Protein AF-A0A7L3UUH4-F1 (afdb_monomer_lite)

Organism: Molothrus ater (NCBI:txid84834)

Structure (mmCIF, N/CA/C/O backbone):
data_AF-A0A7L3UUH4-F1
#
_entry.id   AF-A0A7L3UUH4-F1
#
loop_
_atom_site.group_PDB
_atom_site.id
_atom_site.type_symbol
_atom_site.label_atom_id
_atom_site.label_alt_id
_atom_site.label_comp_id
_atom_site.label_asym_id
_atom_site.label_entity_id
_atom_site.label_seq_id
_atom_site.pdbx_PDB_ins_code
_atom_site.Cartn_x
_atom_site.Cartn_y
_atom_site.Cartn_z
_atom_site.occupancy
_atom_site.B_iso_or_equiv
_atom_site.auth_seq_id
_atom_site.auth_comp_id
_atom_site.auth_asym_id
_atom_site.auth_atom_id
_atom_site.pdbx_PDB_model_num
ATOM 1 N N . SER A 1 1 ? -31.110 11.706 35.886 1.00 48.69 1 SER A N 1
ATOM 2 C CA . SER A 1 1 ? -31.792 11.292 34.639 1.00 48.69 1 SER A CA 1
ATOM 3 C C . SER A 1 1 ? -30.836 10.371 33.896 1.00 48.69 1 SER A C 1
ATOM 5 O O . SER A 1 1 ? -29.651 10.578 34.134 1.00 48.69 1 SER A O 1
ATOM 7 N N . PRO A 1 2 ? -31.256 9.368 33.095 1.00 49.16 2 PRO A N 1
ATOM 8 C CA . PRO A 1 2 ? -30.323 8.553 32.310 1.00 49.16 2 PRO A CA 1
ATOM 9 C C . PRO A 1 2 ? -29.311 9.481 31.637 1.00 49.16 2 PRO A C 1
ATOM 11 O O . PRO A 1 2 ? -29.705 10.500 31.073 1.00 49.16 2 PRO A O 1
ATOM 14 N N . GLU A 1 3 ? -28.048 9.180 31.899 1.00 61.06 3 GLU A N 1
ATOM 15 C CA . GLU A 1 3 ? -26.902 10.083 32.016 1.00 61.06 3 GLU A CA 1
ATOM 16 C C . GLU A 1 3 ? -26.813 11.145 30.909 1.00 61.06 3 GLU A C 1
ATOM 18 O O . GLU A 1 3 ? -26.996 10.863 29.725 1.00 61.06 3 GLU A O 1
ATOM 23 N N . GLU A 1 4 ? -26.556 12.392 31.306 1.00 81.50 4 GLU A N 1
ATOM 24 C CA . GLU A 1 4 ? -26.395 13.529 30.400 1.00 81.50 4 GLU A CA 1
ATOM 25 C C . GLU A 1 4 ? -25.169 13.293 29.502 1.00 81.50 4 GLU A C 1
ATOM 27 O O . GLU A 1 4 ? -24.033 13.360 29.960 1.00 81.50 4 GLU A O 1
ATOM 32 N N . ARG A 1 5 ? -25.399 12.964 28.225 1.00 87.94 5 ARG A N 1
ATOM 33 C CA . ARG A 1 5 ? -24.343 12.726 27.229 1.00 87.94 5 ARG A CA 1
ATOM 34 C C . ARG A 1 5 ? -24.119 13.944 26.331 1.00 87.94 5 ARG A C 1
ATOM 36 O O . ARG A 1 5 ? -25.088 14.646 26.025 1.00 87.94 5 ARG A O 1
ATOM 43 N N . PRO A 1 6 ? -22.886 14.172 25.838 1.00 93.19 6 PRO A N 1
ATOM 44 C CA . PRO A 1 6 ? -22.618 15.194 24.832 1.00 93.19 6 PRO A CA 1
ATOM 45 C C . PRO A 1 6 ? -23.475 14.999 23.570 1.00 93.19 6 PRO A C 1
ATOM 47 O O . PRO A 1 6 ? -23.562 13.898 23.033 1.00 93.19 6 PRO A O 1
ATOM 50 N N . GLN A 1 7 ? -24.073 16.081 23.064 1.00 94.38 7 GLN A N 1
ATOM 51 C CA . GLN A 1 7 ? -24.904 16.081 21.845 1.00 94.38 7 GLN A CA 1
ATOM 52 C C . GLN A 1 7 ? -24.244 16.855 20.692 1.00 94.38 7 GLN A C 1
ATOM 54 O O . GLN A 1 7 ? -24.912 17.495 19.880 1.00 94.38 7 GLN A O 1
ATOM 59 N N . PHE A 1 8 ? -22.912 16.846 20.630 1.00 95.50 8 PHE A N 1
ATOM 60 C CA . PHE A 1 8 ? -22.173 17.578 19.604 1.00 95.50 8 PHE A CA 1
ATOM 61 C C . PHE A 1 8 ? -22.126 16.786 18.286 1.00 95.50 8 PHE A C 1
ATOM 63 O O . PHE A 1 8 ? -21.782 15.609 18.299 1.00 95.50 8 PHE A O 1
ATOM 70 N N . PRO A 1 9 ? -22.394 17.410 17.124 1.00 94.81 9 PRO A N 1
ATOM 71 C CA . PRO A 1 9 ? -22.481 16.695 15.846 1.00 94.81 9 PRO A CA 1
ATOM 72 C C . PRO A 1 9 ? -21.133 16.187 15.307 1.00 94.81 9 PRO A C 1
ATOM 74 O O . PRO A 1 9 ? -21.112 15.367 14.396 1.00 94.81 9 PRO A O 1
ATOM 77 N N . GLY A 1 10 ? -20.007 16.692 15.821 1.00 95.38 10 GLY A N 1
ATOM 78 C CA . GLY A 1 10 ? -18.673 16.402 15.283 1.00 95.38 10 GLY A CA 1
ATOM 79 C C . GLY A 1 10 ? -17.977 15.167 15.862 1.00 95.38 10 GLY A C 1
ATOM 80 O O . GLY A 1 10 ? -16.966 14.748 15.307 1.00 95.38 10 GLY A O 1
ATOM 81 N N . ALA A 1 11 ? -18.465 14.602 16.971 1.00 96.12 11 ALA A N 1
ATOM 82 C CA . ALA A 1 11 ? -17.842 13.454 17.630 1.00 96.12 11 ALA A CA 1
ATOM 83 C C . ALA A 1 11 ? -18.841 12.702 18.518 1.00 96.12 11 ALA A C 1
ATOM 85 O O . ALA A 1 11 ? -19.718 13.308 19.128 1.00 96.12 11 ALA A O 1
ATOM 86 N N . SER A 1 12 ? -18.654 11.388 18.646 1.00 95.38 12 SER A N 1
ATOM 87 C CA . SER A 1 12 ? -19.349 10.559 19.636 1.00 95.38 12 SER A CA 1
ATOM 88 C C . SER A 1 12 ? -18.407 10.304 20.813 1.00 95.38 12 SER A C 1
ATOM 90 O O . SER A 1 12 ? -17.412 9.600 20.648 1.00 95.38 12 SER A O 1
ATOM 92 N N . ALA A 1 13 ? -18.698 10.884 21.979 1.00 95.06 13 ALA A N 1
ATOM 93 C CA . ALA A 1 13 ? -17.852 10.817 23.174 1.00 95.06 13 ALA A CA 1
ATOM 94 C C . ALA A 1 13 ? -18.680 10.928 24.467 1.00 95.06 13 ALA A C 1
ATOM 96 O O . ALA A 1 13 ? -19.847 11.309 24.426 1.00 95.06 13 ALA A O 1
ATOM 97 N N . GLU A 1 14 ? -18.052 10.635 25.606 1.00 95.50 14 GLU A N 1
ATOM 98 C CA . GLU A 1 14 ? -18.597 10.856 26.954 1.00 95.50 14 GLU A CA 1
ATOM 99 C C . GLU A 1 14 ? -17.976 12.124 27.571 1.00 95.50 14 GLU A C 1
ATOM 101 O O . GLU A 1 14 ? -16.873 12.529 27.187 1.00 95.50 14 GLU A O 1
ATOM 106 N N . PHE A 1 15 ? -18.660 12.767 28.525 1.00 94.69 15 PHE A N 1
ATOM 107 C CA . PHE A 1 15 ? -18.051 13.863 29.289 1.00 94.69 15 PHE A CA 1
ATOM 108 C C . PHE A 1 15 ? -16.933 13.333 30.199 1.00 94.69 15 PHE A C 1
ATOM 110 O O . PHE A 1 15 ? -17.050 12.262 30.791 1.00 94.69 15 PHE A O 1
ATOM 117 N N . ALA A 1 16 ? -15.864 14.115 30.349 1.00 93.62 16 ALA A N 1
ATOM 118 C CA . ALA A 1 16 ? -14.823 13.882 31.343 1.00 93.62 16 ALA A CA 1
ATOM 119 C C . ALA A 1 16 ? -14.903 14.968 32.421 1.00 93.62 16 ALA A C 1
ATOM 121 O O . ALA A 1 16 ? -14.871 16.159 32.119 1.00 93.62 16 ALA A O 1
ATOM 122 N N . GLU A 1 17 ? -14.976 14.563 33.687 1.00 95.06 17 GLU A N 1
ATOM 123 C CA . GLU A 1 17 ? -15.001 15.487 34.834 1.00 95.06 17 GLU A CA 1
ATOM 124 C C . GLU A 1 17 ? -13.592 15.899 35.295 1.00 95.06 17 GLU A C 1
ATOM 126 O O . GLU A 1 17 ? -13.427 16.667 36.244 1.00 95.06 17 GLU A O 1
ATOM 131 N N . ARG A 1 18 ? -12.553 15.370 34.639 1.00 96.56 18 ARG A N 1
ATOM 132 C CA . ARG A 1 18 ? -11.145 15.622 34.950 1.00 96.56 18 ARG A CA 1
ATOM 133 C C . ARG A 1 18 ? -10.400 16.051 33.699 1.00 96.56 18 ARG A C 1
ATOM 135 O O . ARG A 1 18 ? -10.635 15.532 32.611 1.00 96.56 18 ARG A O 1
ATOM 142 N N . LEU A 1 19 ? -9.482 16.996 33.878 1.00 97.06 19 LEU A N 1
ATOM 143 C CA . LEU A 1 19 ? -8.572 17.418 32.822 1.00 97.06 19 LEU A CA 1
ATOM 144 C C . LEU A 1 19 ? -7.473 16.364 32.671 1.00 97.06 19 LEU A C 1
ATOM 146 O O . LEU A 1 19 ? -6.580 16.271 33.512 1.00 97.06 19 LEU A O 1
ATOM 150 N N . GLU A 1 20 ? -7.536 15.600 31.584 1.00 97.56 20 GLU A N 1
ATOM 151 C CA . GLU A 1 20 ? -6.559 14.569 31.238 1.00 97.56 20 GLU A CA 1
ATOM 152 C C . GLU A 1 20 ? -6.195 14.678 29.752 1.00 97.56 20 GLU A C 1
ATOM 154 O O . GLU A 1 20 ? -7.063 14.742 28.882 1.00 97.56 20 GLU A O 1
ATOM 159 N N . PHE A 1 21 ? -4.896 14.720 29.449 1.00 97.12 21 PHE A N 1
ATOM 160 C CA . PHE A 1 21 ? -4.414 14.679 28.069 1.00 97.12 21 PHE A CA 1
ATOM 161 C C . PHE A 1 21 ? -4.286 13.228 27.594 1.00 97.12 21 PHE A C 1
ATOM 163 O O . PHE A 1 21 ? -3.808 12.369 28.333 1.00 97.12 21 PHE A O 1
ATOM 170 N N . ILE A 1 22 ? -4.627 12.965 26.329 1.00 96.31 22 ILE A N 1
ATOM 171 C CA . ILE A 1 22 ? -4.362 11.668 25.696 1.00 96.31 22 ILE A CA 1
ATOM 172 C C . ILE A 1 22 ? -2.898 11.620 25.258 1.00 96.31 22 ILE A C 1
ATOM 174 O O . ILE A 1 22 ? -2.468 12.386 24.394 1.00 96.31 22 ILE A O 1
ATOM 178 N N . GLN A 1 23 ? -2.123 10.718 25.857 1.00 95.00 23 GLN A N 1
ATOM 179 C CA . GLN A 1 23 ? -0.706 10.559 25.548 1.00 95.00 23 GLN A CA 1
ATOM 180 C C . GLN A 1 23 ? -0.489 9.523 24.428 1.00 95.00 23 GLN A C 1
ATOM 182 O O . GLN A 1 23 ? -1.042 8.424 24.500 1.00 95.00 23 GLN A O 1
ATOM 187 N N . PRO A 1 24 ? 0.347 9.815 23.412 1.00 93.69 24 PRO A N 1
ATOM 188 C CA . PRO A 1 24 ? 0.703 8.837 22.387 1.00 93.69 24 PRO A CA 1
ATOM 189 C C . PRO A 1 24 ? 1.441 7.621 22.964 1.00 93.69 24 PRO A C 1
ATOM 191 O O . PRO A 1 24 ? 2.425 7.765 23.693 1.00 93.69 24 PRO A O 1
ATOM 194 N N . GLN A 1 25 ? 1.023 6.415 22.578 1.00 90.06 25 GLN A N 1
ATOM 195 C CA . GLN A 1 25 ? 1.718 5.169 22.918 1.00 90.06 25 GLN A CA 1
ATOM 196 C C . GLN A 1 25 ? 2.781 4.850 21.862 1.00 90.06 25 GLN A C 1
ATOM 198 O O . GLN A 1 25 ? 2.520 4.143 20.896 1.00 90.06 25 GLN A O 1
ATOM 203 N N . VAL A 1 26 ? 3.985 5.406 22.025 1.00 83.50 26 VAL A N 1
ATOM 204 C CA . VAL A 1 26 ? 5.078 5.224 21.045 1.00 83.50 26 VAL A CA 1
ATOM 205 C C . VAL A 1 26 ? 6.033 4.092 21.431 1.00 83.50 26 VAL A C 1
ATOM 207 O O . VAL A 1 26 ? 6.511 3.368 20.567 1.00 83.50 26 VAL A O 1
ATOM 210 N N . LEU A 1 27 ? 6.301 3.901 22.727 1.00 80.00 27 LEU A N 1
ATOM 211 C CA . LEU A 1 27 ? 7.247 2.878 23.203 1.00 80.00 27 LEU A CA 1
ATOM 212 C C . LEU A 1 27 ? 6.695 1.450 23.077 1.00 80.00 27 LEU A C 1
ATOM 214 O O . LEU A 1 27 ? 7.437 0.528 22.755 1.00 80.00 27 LEU A O 1
ATOM 218 N N . ALA A 1 28 ? 5.394 1.280 23.313 1.00 86.38 28 ALA A N 1
ATOM 219 C CA . ALA A 1 28 ? 4.654 0.038 23.104 1.00 86.38 28 ALA A CA 1
ATOM 220 C C . ALA A 1 28 ? 3.687 0.225 21.927 1.00 86.38 28 ALA A C 1
ATOM 222 O O . ALA A 1 28 ? 2.471 0.175 22.095 1.00 86.38 28 ALA A O 1
ATOM 223 N N . GLY A 1 29 ? 4.250 0.548 20.762 1.00 91.25 29 GLY A N 1
ATOM 224 C CA . GLY A 1 29 ? 3.486 0.820 19.549 1.00 91.25 29 GLY A CA 1
ATOM 225 C C . GLY A 1 29 ? 2.730 -0.394 19.002 1.00 91.25 29 GLY A C 1
ATOM 226 O O . GLY A 1 29 ? 2.778 -1.500 19.546 1.00 91.25 29 GLY A O 1
ATOM 227 N N . ILE A 1 30 ? 2.059 -0.193 17.871 1.00 96.81 30 ILE A N 1
ATOM 228 C CA . ILE A 1 30 ? 1.364 -1.229 17.113 1.00 96.81 30 ILE A CA 1
ATOM 229 C C . ILE A 1 30 ? 2.340 -2.388 16.842 1.00 96.81 30 ILE A C 1
ATOM 231 O O . ILE A 1 30 ? 3.420 -2.161 16.274 1.00 96.81 30 ILE A O 1
ATOM 235 N N . PRO A 1 31 ? 1.975 -3.627 17.226 1.00 98.00 31 PRO A N 1
ATOM 236 C CA . PRO A 1 31 ? 2.852 -4.779 17.095 1.00 98.00 31 PRO A CA 1
ATOM 237 C C . PRO A 1 31 ? 3.111 -5.120 15.626 1.00 98.00 31 PRO A C 1
ATOM 239 O O . PRO A 1 31 ? 2.275 -4.898 14.751 1.00 98.00 31 PRO A O 1
ATOM 242 N N . VAL A 1 32 ? 4.277 -5.707 15.366 1.00 98.44 32 VAL A N 1
ATOM 243 C CA . VAL A 1 32 ? 4.693 -6.145 14.031 1.00 98.44 32 VAL A CA 1
ATOM 244 C C . VAL A 1 32 ? 4.217 -7.582 13.805 1.00 98.44 32 VAL A C 1
ATOM 246 O O . VAL A 1 32 ? 4.716 -8.509 14.443 1.00 98.44 32 VAL A O 1
ATOM 249 N N . TYR A 1 33 ? 3.249 -7.778 12.907 1.00 98.69 33 TYR A N 1
ATOM 250 C CA . TYR A 1 33 ? 2.756 -9.105 12.530 1.00 98.69 33 TYR A CA 1
ATOM 251 C C . TYR A 1 33 ? 3.812 -9.890 11.745 1.00 98.69 33 TYR A C 1
ATOM 253 O O . TYR A 1 33 ? 4.405 -9.370 10.799 1.00 98.69 33 TYR A O 1
ATOM 261 N N . ARG A 1 34 ? 4.020 -11.151 12.132 1.00 98.38 34 ARG A N 1
ATOM 262 C CA . ARG A 1 34 ? 5.024 -12.053 11.564 1.00 98.38 34 ARG A CA 1
ATOM 263 C C . ARG A 1 34 ? 4.496 -13.490 11.553 1.00 98.38 34 ARG A C 1
ATOM 265 O O . ARG A 1 34 ? 3.824 -13.897 12.498 1.00 98.38 34 ARG A O 1
ATOM 272 N N . VAL A 1 35 ? 4.821 -14.240 10.506 1.00 98.56 35 VAL A N 1
ATOM 273 C CA . VAL A 1 35 ? 4.419 -15.635 10.264 1.00 98.56 35 VAL A CA 1
ATOM 274 C C . VAL A 1 35 ? 5.601 -16.588 10.446 1.00 98.56 35 VAL A C 1
ATOM 276 O O . VAL A 1 35 ? 5.443 -17.622 11.094 1.00 98.56 35 VAL A O 1
ATOM 279 N N . MET A 1 36 ? 6.783 -16.241 9.935 1.00 97.94 36 MET A N 1
ATOM 280 C CA . MET A 1 36 ? 8.008 -17.036 10.046 1.00 97.94 36 MET A CA 1
ATOM 281 C C . MET A 1 36 ? 9.119 -16.307 10.805 1.00 97.94 36 MET A C 1
ATOM 283 O O . MET A 1 36 ? 9.216 -15.080 10.803 1.00 97.94 36 MET A O 1
ATOM 287 N N . ASP A 1 37 ? 9.970 -17.067 11.485 1.00 97.69 37 ASP A N 1
ATOM 288 C CA . ASP A 1 37 ? 11.172 -16.537 12.117 1.00 97.69 37 ASP A CA 1
ATOM 289 C C . ASP A 1 37 ? 12.319 -16.319 11.109 1.00 97.69 37 ASP A C 1
ATOM 291 O O . ASP A 1 37 ? 12.199 -16.545 9.903 1.00 97.69 37 ASP A O 1
ATOM 295 N N . ARG A 1 38 ? 13.477 -15.872 11.610 1.00 96.88 38 ARG A N 1
ATOM 296 C CA . ARG A 1 38 ? 14.662 -15.602 10.777 1.00 96.88 38 ARG A CA 1
ATOM 297 C C . ARG A 1 38 ? 15.302 -16.865 10.193 1.00 96.88 38 ARG A C 1
ATOM 299 O O . ARG A 1 38 ? 16.119 -16.756 9.283 1.00 96.88 38 ARG A O 1
ATOM 306 N N . GLN A 1 39 ? 14.967 -18.037 10.721 1.00 97.44 39 GLN A N 1
ATOM 307 C CA . GLN A 1 39 ? 15.401 -19.343 10.234 1.00 97.44 39 GLN A CA 1
ATOM 308 C C . GLN A 1 39 ? 14.397 -19.921 9.219 1.00 97.44 39 GLN A C 1
ATOM 310 O O . GLN A 1 39 ? 14.586 -21.040 8.737 1.00 97.44 39 GLN A O 1
ATOM 315 N N . GLY A 1 40 ? 13.345 -19.165 8.880 1.00 95.81 40 GLY A N 1
ATOM 316 C CA . GLY A 1 40 ? 12.295 -19.574 7.953 1.00 95.81 40 GLY A CA 1
ATOM 317 C C . GLY A 1 40 ? 11.331 -20.602 8.543 1.00 95.81 40 GLY A C 1
ATOM 318 O O . GLY A 1 40 ? 10.644 -21.278 7.781 1.00 95.81 40 GLY A O 1
ATOM 319 N N . GLN A 1 41 ? 11.294 -20.758 9.870 1.00 97.81 41 GLN A N 1
ATOM 320 C CA . GLN A 1 41 ? 10.351 -21.651 10.538 1.00 97.81 41 GLN A CA 1
ATOM 321 C C . GLN A 1 41 ? 9.047 -20.910 10.823 1.00 97.81 41 GLN A C 1
ATOM 323 O O . GLN A 1 41 ? 9.061 -19.778 11.309 1.00 97.81 41 GLN A O 1
ATOM 328 N N . VAL A 1 42 ? 7.915 -21.546 10.526 1.00 97.94 42 VAL A N 1
ATOM 329 C CA . VAL A 1 42 ? 6.590 -21.007 10.851 1.00 97.94 42 VAL A CA 1
ATOM 330 C C . VAL A 1 42 ? 6.436 -20.938 12.372 1.00 97.94 42 VAL A C 1
ATOM 332 O O . VAL A 1 42 ? 6.673 -21.913 13.078 1.00 97.94 42 VAL A O 1
ATOM 335 N N . ILE A 1 43 ? 6.042 -19.769 12.880 1.00 97.88 43 ILE A N 1
ATOM 336 C CA . ILE A 1 43 ? 5.887 -19.507 14.319 1.00 97.88 43 ILE A CA 1
ATOM 337 C C . ILE A 1 43 ? 4.545 -20.045 14.827 1.00 97.88 43 ILE A C 1
ATOM 339 O O . ILE A 1 43 ? 4.441 -20.502 15.966 1.00 97.88 43 ILE A O 1
ATOM 343 N N . ARG A 1 44 ? 3.497 -19.948 13.999 1.00 96.94 44 ARG A N 1
ATOM 344 C CA . ARG A 1 44 ? 2.140 -20.390 14.327 1.00 96.94 44 ARG A CA 1
ATOM 345 C C . ARG A 1 44 ? 1.464 -21.001 13.101 1.00 96.94 44 ARG A C 1
ATOM 347 O O . ARG A 1 44 ? 1.146 -20.285 12.158 1.00 96.94 44 ARG A O 1
ATOM 354 N N . ASP A 1 45 ? 1.158 -22.293 13.170 1.00 96.62 45 ASP A N 1
ATOM 355 C CA . ASP A 1 45 ? 0.579 -23.054 12.051 1.00 96.62 45 ASP A CA 1
ATOM 356 C C . ASP A 1 45 ? -0.765 -22.501 11.556 1.00 96.62 45 ASP A C 1
ATOM 358 O O . ASP A 1 45 ? -1.058 -22.564 10.366 1.00 96.62 45 ASP A O 1
ATOM 362 N N . SER A 1 46 ? -1.575 -21.908 12.443 1.00 97.56 46 SER A N 1
ATOM 363 C CA . SER A 1 46 ? -2.859 -21.299 12.061 1.00 97.56 46 SER A CA 1
ATOM 364 C C . SER A 1 46 ? -2.712 -20.075 11.150 1.00 97.56 46 SER A C 1
ATOM 366 O O . SER A 1 46 ? -3.690 -19.654 10.542 1.00 97.56 46 SER A O 1
ATOM 368 N N . GLU A 1 47 ? -1.517 -19.484 11.092 1.00 97.56 47 GLU A N 1
ATOM 369 C CA . GLU A 1 47 ? -1.198 -18.315 10.269 1.00 97.56 47 GLU A CA 1
ATOM 370 C C . GLU A 1 47 ? -0.439 -18.694 8.988 1.00 97.56 47 GLU A C 1
ATOM 372 O O . GLU A 1 47 ? -0.220 -17.835 8.134 1.00 97.56 47 GLU A O 1
ATOM 377 N N . ASP A 1 48 ? -0.036 -19.958 8.820 1.00 97.62 48 ASP A N 1
ATOM 378 C CA . ASP A 1 48 ? 0.630 -20.409 7.599 1.00 97.62 48 ASP A CA 1
ATOM 379 C C . ASP A 1 48 ? -0.343 -20.303 6.408 1.00 97.62 48 ASP A C 1
ATOM 381 O O . ASP A 1 48 ? -1.405 -20.936 6.417 1.00 97.62 48 ASP A O 1
ATOM 385 N N . PRO A 1 49 ? -0.025 -19.526 5.353 1.00 96.56 49 PRO A N 1
ATOM 386 C CA . PRO A 1 49 ? -0.891 -19.429 4.185 1.00 96.56 49 PRO A CA 1
ATOM 387 C C . PRO A 1 49 ? -1.004 -20.727 3.376 1.00 96.56 49 PRO A C 1
ATOM 389 O O . PRO A 1 49 ? -1.827 -20.758 2.457 1.00 96.56 49 PRO A O 1
ATOM 392 N N . GLN A 1 50 ? -0.183 -21.747 3.666 1.00 96.81 50 GLN A N 1
ATOM 393 C CA . GLN A 1 50 ? -0.152 -23.046 2.987 1.00 96.81 50 GLN A CA 1
ATOM 394 C C . GLN A 1 50 ? -0.075 -22.890 1.461 1.00 96.81 50 GLN A C 1
ATOM 396 O O . GLN A 1 50 ? -0.800 -23.528 0.692 1.00 96.81 50 GLN A O 1
ATOM 401 N N . LEU A 1 51 ? 0.784 -21.970 1.004 1.00 97.31 51 LEU A N 1
ATOM 402 C CA . LEU A 1 51 ? 0.905 -21.669 -0.419 1.00 97.31 51 LEU A CA 1
ATOM 403 C C . LEU A 1 51 ? 1.465 -22.870 -1.191 1.00 97.31 51 LEU A C 1
ATOM 405 O O . LEU A 1 51 ? 2.447 -23.477 -0.756 1.00 97.31 51 LEU A O 1
ATOM 409 N N . PRO A 1 52 ? 0.930 -23.171 -2.389 1.00 98.00 52 PRO A N 1
ATOM 410 C CA . PRO A 1 52 ? 1.486 -24.217 -3.232 1.00 98.00 52 PRO A CA 1
ATOM 411 C C . PRO A 1 52 ? 2.964 -23.966 -3.536 1.00 98.00 52 PRO A C 1
ATOM 413 O O . PRO A 1 52 ? 3.382 -22.830 -3.785 1.00 98.00 52 PRO A O 1
ATOM 416 N N . LYS A 1 53 ? 3.749 -25.047 -3.614 1.00 97.38 53 LYS A N 1
ATOM 417 C CA . LYS A 1 53 ? 5.194 -24.999 -3.898 1.00 97.38 53 LYS A CA 1
ATOM 418 C C . LYS A 1 53 ? 5.537 -24.125 -5.105 1.00 97.38 53 LYS A C 1
ATOM 420 O O . LYS A 1 53 ? 6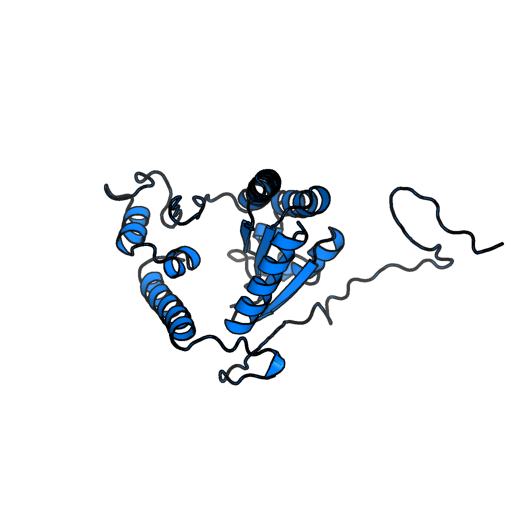.502 -23.368 -5.059 1.00 97.38 53 LYS A O 1
ATOM 425 N N . GLU A 1 54 ? 4.757 -24.209 -6.181 1.00 97.62 54 GLU A N 1
ATOM 426 C CA . GLU A 1 54 ? 4.968 -23.402 -7.388 1.00 97.62 54 GLU A CA 1
ATOM 427 C C . GLU A 1 54 ? 4.882 -21.897 -7.103 1.00 97.62 54 GLU A C 1
ATOM 429 O O . GLU A 1 54 ? 5.724 -21.126 -7.565 1.00 97.62 54 GLU A O 1
ATOM 434 N N . GLN A 1 55 ? 3.910 -21.478 -6.292 1.00 97.12 55 GLN A N 1
ATOM 435 C CA . GLN A 1 55 ? 3.721 -20.079 -5.931 1.00 97.12 55 GLN A CA 1
ATOM 436 C C . GLN A 1 55 ? 4.856 -19.579 -5.032 1.00 97.12 55 GLN A C 1
ATOM 438 O O . GLN A 1 55 ? 5.388 -18.497 -5.276 1.00 97.12 55 GLN A O 1
ATOM 443 N N . VAL A 1 56 ? 5.287 -20.377 -4.051 1.00 97.00 56 VAL A N 1
ATOM 444 C CA . VAL A 1 56 ? 6.442 -20.037 -3.200 1.00 97.00 56 VAL A CA 1
ATOM 445 C C . VAL A 1 56 ? 7.720 -19.929 -4.037 1.00 97.00 56 VAL A C 1
ATOM 447 O O . VAL A 1 56 ? 8.467 -18.958 -3.916 1.00 97.00 56 VAL A O 1
ATOM 450 N N . LEU A 1 57 ? 7.941 -20.864 -4.969 1.00 97.19 57 LEU A N 1
ATOM 451 C CA . LEU A 1 57 ? 9.061 -20.798 -5.910 1.00 97.19 57 LEU A CA 1
ATOM 452 C C . LEU A 1 57 ? 8.979 -19.569 -6.817 1.00 97.19 57 LEU A C 1
ATOM 454 O O . LEU A 1 57 ? 10.011 -18.965 -7.102 1.00 97.19 57 LEU A O 1
ATOM 458 N N . LYS A 1 58 ? 7.782 -19.172 -7.264 1.00 96.75 58 LYS A N 1
ATOM 459 C CA . LYS A 1 58 ? 7.587 -17.942 -8.041 1.00 96.75 58 LYS A CA 1
ATOM 460 C C . LYS A 1 58 ? 7.969 -16.710 -7.225 1.00 96.75 58 LYS A C 1
ATOM 462 O O . LYS A 1 58 ? 8.682 -15.856 -7.751 1.00 96.75 58 LYS A O 1
ATOM 467 N N . LEU A 1 59 ? 7.536 -16.619 -5.966 1.00 95.69 59 LEU A N 1
ATOM 468 C CA . LEU A 1 59 ? 7.917 -15.528 -5.063 1.00 95.69 59 LEU A CA 1
ATOM 469 C C . LEU A 1 59 ? 9.440 -15.463 -4.919 1.00 95.69 59 LEU A C 1
ATOM 471 O O . LEU A 1 59 ? 10.039 -14.429 -5.209 1.00 95.69 59 LEU A O 1
ATOM 475 N N . TYR A 1 60 ? 10.072 -16.589 -4.581 1.00 95.69 60 TYR A N 1
ATOM 476 C CA . TYR A 1 60 ? 11.521 -16.675 -4.412 1.00 95.69 60 TYR A CA 1
ATOM 477 C C . TYR A 1 60 ? 12.289 -16.283 -5.682 1.00 95.69 60 TYR A C 1
ATOM 479 O O . TYR A 1 60 ? 13.149 -15.407 -5.635 1.00 95.69 60 TYR A O 1
ATOM 487 N N . LYS A 1 61 ? 11.938 -16.868 -6.836 1.00 94.25 61 LYS A N 1
ATOM 488 C CA . LYS A 1 61 ? 12.564 -16.555 -8.133 1.00 94.25 61 LYS A CA 1
ATOM 489 C C . LYS A 1 61 ? 12.387 -15.092 -8.526 1.00 94.25 61 LYS A C 1
ATOM 491 O O . LYS A 1 61 ? 13.303 -14.501 -9.081 1.00 94.25 61 LYS A O 1
ATOM 496 N N . THR A 1 62 ? 11.226 -14.504 -8.239 1.00 92.94 62 THR A N 1
ATOM 497 C CA . THR A 1 62 ? 10.981 -13.081 -8.507 1.00 92.94 62 THR A CA 1
ATOM 498 C C . THR A 1 62 ? 11.913 -12.215 -7.661 1.00 92.94 62 THR A C 1
ATOM 500 O O . THR A 1 62 ? 12.554 -11.316 -8.193 1.00 92.94 62 THR A O 1
ATOM 503 N N . MET A 1 63 ? 12.041 -12.504 -6.363 1.00 92.12 63 MET A N 1
ATOM 504 C CA . MET A 1 63 ? 12.907 -11.738 -5.460 1.00 92.12 63 MET A CA 1
ATOM 505 C C . MET A 1 63 ? 14.394 -11.862 -5.822 1.00 92.12 63 MET A C 1
ATOM 507 O O . MET A 1 63 ? 15.109 -10.861 -5.810 1.00 92.12 63 MET A O 1
ATOM 511 N N . THR A 1 64 ? 14.869 -13.057 -6.181 1.00 91.94 64 THR A N 1
ATOM 512 C CA . THR A 1 64 ? 16.281 -13.269 -6.548 1.00 91.94 64 THR A CA 1
ATOM 513 C C . THR A 1 64 ? 16.625 -12.713 -7.928 1.00 91.94 64 THR A C 1
ATOM 515 O O . THR A 1 64 ? 17.697 -12.127 -8.100 1.00 91.94 64 THR A O 1
ATOM 518 N N . LEU A 1 65 ? 15.714 -12.824 -8.901 1.00 87.19 65 LEU A N 1
ATOM 519 C CA . LEU A 1 65 ? 15.880 -12.197 -10.213 1.00 87.19 65 LEU A CA 1
ATOM 520 C C . LEU A 1 65 ? 15.947 -10.679 -10.078 1.00 87.19 65 LEU A C 1
ATOM 522 O O . LEU A 1 65 ? 16.834 -10.057 -10.653 1.00 87.19 65 LEU A O 1
ATOM 526 N N . LEU A 1 66 ? 15.072 -10.098 -9.260 1.00 83.44 66 LEU A N 1
ATOM 527 C CA . LEU A 1 66 ? 15.107 -8.677 -8.964 1.00 83.44 66 LEU A CA 1
ATOM 528 C C . LEU A 1 66 ? 16.437 -8.253 -8.334 1.00 83.44 66 LEU A C 1
ATOM 530 O O . LEU A 1 66 ? 17.048 -7.311 -8.812 1.00 83.44 66 LEU A O 1
ATOM 534 N N . ASN A 1 67 ? 16.930 -8.972 -7.319 1.00 83.88 67 ASN A N 1
ATOM 535 C CA . ASN A 1 67 ? 18.232 -8.664 -6.717 1.00 83.88 67 ASN A CA 1
ATOM 536 C C . ASN A 1 67 ? 19.377 -8.728 -7.743 1.00 83.88 67 ASN A C 1
ATOM 538 O O . ASN A 1 67 ? 20.310 -7.935 -7.684 1.00 83.88 67 ASN A O 1
ATOM 542 N N . THR A 1 68 ? 19.293 -9.653 -8.701 1.00 81.50 68 THR A N 1
ATOM 543 C CA . THR A 1 68 ? 20.261 -9.752 -9.802 1.00 81.50 68 THR A CA 1
ATOM 544 C C . THR A 1 68 ? 20.152 -8.553 -10.741 1.00 81.50 68 THR A C 1
ATOM 546 O O . THR A 1 68 ? 21.173 -7.985 -11.121 1.00 81.50 68 THR A O 1
ATOM 549 N N . MET A 1 69 ? 18.928 -8.138 -11.082 1.00 83.19 69 MET A N 1
ATOM 550 C CA . MET A 1 69 ? 18.680 -6.933 -11.874 1.00 83.19 69 MET A CA 1
ATOM 551 C C . MET A 1 69 ? 19.178 -5.682 -11.158 1.00 83.19 69 MET A C 1
ATOM 553 O O . MET A 1 69 ? 19.798 -4.853 -11.806 1.00 83.19 69 MET A O 1
ATOM 557 N N . ASP A 1 70 ? 18.978 -5.572 -9.845 1.00 82.06 70 ASP A N 1
ATOM 558 C CA . ASP A 1 70 ? 19.334 -4.383 -9.065 1.00 82.06 70 ASP A CA 1
ATOM 559 C C . ASP A 1 70 ? 20.854 -4.204 -8.869 1.00 82.06 70 ASP A C 1
ATOM 561 O O . ASP A 1 70 ? 21.337 -3.151 -8.462 1.00 82.06 70 ASP A O 1
ATOM 565 N N . ARG A 1 71 ? 21.655 -5.225 -9.197 1.00 73.75 71 ARG A N 1
ATOM 566 C CA . ARG A 1 71 ? 23.114 -5.066 -9.338 1.00 73.75 71 ARG A CA 1
ATOM 567 C C . ARG A 1 71 ? 23.500 -4.322 -10.618 1.00 73.75 71 ARG A C 1
ATOM 569 O O . ARG A 1 71 ? 24.639 -3.883 -10.741 1.00 73.75 71 ARG A O 1
ATOM 576 N N . ILE A 1 72 ? 22.580 -4.240 -11.577 1.00 70.38 72 ILE A N 1
ATOM 577 C CA . ILE A 1 72 ? 22.765 -3.639 -12.904 1.00 70.38 72 ILE A CA 1
ATOM 578 C C . ILE A 1 72 ? 21.941 -2.346 -13.022 1.00 70.38 72 ILE A C 1
ATOM 580 O O . ILE A 1 72 ? 22.404 -1.368 -13.600 1.00 70.38 72 ILE A O 1
ATOM 584 N N . LEU A 1 73 ? 20.728 -2.343 -12.471 1.00 66.25 73 LEU A N 1
ATOM 585 C CA . LEU A 1 73 ? 19.761 -1.247 -12.452 1.00 66.25 73 LEU A CA 1
ATOM 586 C C . LEU A 1 73 ? 19.564 -0.764 -11.011 1.00 66.25 73 LEU A C 1
ATOM 588 O O . LEU A 1 73 ? 19.728 -1.531 -10.082 1.00 66.25 73 LEU A O 1
ATOM 592 N N . TYR A 1 74 ? 19.183 0.487 -10.787 1.00 57.84 74 TYR A N 1
ATOM 593 C CA . TYR A 1 74 ? 18.887 0.966 -9.433 1.00 57.84 74 TYR A CA 1
ATOM 594 C C . TYR A 1 74 ? 17.379 0.824 -9.148 1.00 57.84 74 TYR A C 1
ATOM 596 O O . TYR A 1 74 ? 16.584 1.418 -9.866 1.00 57.84 74 TYR A O 1
ATOM 604 N N . GLU A 1 75 ? 16.974 0.056 -8.127 1.00 64.38 75 GLU A N 1
ATOM 605 C CA . GLU A 1 75 ? 15.580 -0.018 -7.622 1.00 64.38 75 GLU A CA 1
ATOM 606 C C . GLU A 1 75 ? 14.508 -0.438 -8.659 1.00 64.38 75 GLU A C 1
ATOM 608 O O . GLU A 1 75 ? 13.501 0.240 -8.893 1.00 64.38 75 GLU A O 1
ATOM 613 N N . SER A 1 76 ? 14.681 -1.599 -9.290 1.00 66.56 76 SER A N 1
ATOM 614 C CA . SER A 1 76 ? 13.714 -2.133 -10.257 1.00 66.56 76 SER A CA 1
ATOM 615 C C . SER A 1 76 ? 12.341 -2.422 -9.610 1.00 66.56 76 SER A C 1
ATOM 617 O O . SER A 1 76 ? 12.220 -2.838 -8.455 1.00 66.56 76 SER A O 1
ATOM 619 N N . GLN A 1 77 ? 11.246 -2.238 -10.361 1.00 81.19 77 GLN A N 1
ATOM 620 C CA . GLN A 1 77 ? 9.892 -2.357 -9.797 1.00 81.19 77 GLN A CA 1
ATOM 621 C C . GLN A 1 77 ? 9.455 -3.815 -9.580 1.00 81.19 77 GLN A C 1
ATOM 623 O O . GLN A 1 77 ? 9.083 -4.534 -10.513 1.00 81.19 77 GLN A O 1
ATOM 628 N N . ARG A 1 78 ? 9.412 -4.222 -8.304 1.00 87.31 78 ARG A N 1
ATOM 629 C CA . ARG A 1 78 ? 9.139 -5.603 -7.846 1.00 87.31 78 ARG A CA 1
ATOM 630 C C . ARG A 1 78 ? 7.799 -6.160 -8.336 1.00 87.31 78 ARG A C 1
ATOM 632 O O . ARG A 1 78 ? 7.701 -7.319 -8.736 1.00 87.31 78 ARG A O 1
ATOM 639 N N . VAL A 1 79 ? 6.761 -5.321 -8.325 1.00 90.62 79 VAL A N 1
ATOM 640 C CA . VAL A 1 79 ? 5.392 -5.704 -8.712 1.00 90.62 79 VAL A CA 1
ATOM 641 C C . VAL A 1 79 ? 5.313 -6.062 -10.195 1.00 90.62 79 VAL A C 1
ATOM 643 O O . VAL A 1 79 ? 4.671 -7.049 -10.554 1.00 90.62 79 VAL A O 1
ATOM 646 N N . LEU A 1 80 ? 5.983 -5.294 -11.058 1.00 92.19 80 LEU A N 1
ATOM 647 C CA . LEU A 1 80 ? 6.020 -5.568 -12.494 1.00 92.19 80 LEU A CA 1
ATOM 648 C C . LEU A 1 80 ? 6.707 -6.903 -12.782 1.00 92.19 80 LEU A C 1
ATOM 650 O O . LEU A 1 80 ? 6.195 -7.686 -13.584 1.00 92.19 80 LEU A O 1
ATOM 654 N N . LEU A 1 81 ? 7.797 -7.210 -12.075 1.00 91.56 81 LEU A N 1
ATOM 655 C CA . LEU A 1 81 ? 8.492 -8.483 -12.237 1.00 91.56 81 LEU A CA 1
ATOM 656 C C . LEU A 1 81 ? 7.601 -9.669 -11.835 1.00 91.56 81 LEU A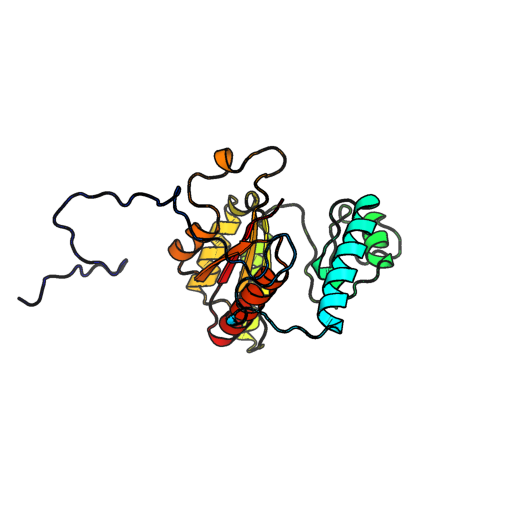 C 1
ATOM 658 O O . LEU A 1 81 ? 7.466 -10.624 -12.598 1.00 91.56 81 LEU A O 1
ATOM 662 N N . TYR A 1 82 ? 6.896 -9.578 -10.699 1.00 94.31 82 TYR A N 1
ATOM 663 C CA . TYR A 1 82 ? 5.935 -10.610 -10.282 1.00 94.31 82 TYR A CA 1
ATOM 664 C C . TYR A 1 82 ? 4.779 -10.798 -11.287 1.00 94.31 82 TYR A C 1
ATOM 666 O O . TYR A 1 82 ? 4.277 -11.913 -11.485 1.00 94.31 82 TYR A O 1
ATOM 674 N N . ARG A 1 83 ? 4.367 -9.707 -11.952 1.00 96.19 83 ARG A N 1
ATOM 675 C CA . ARG A 1 83 ? 3.369 -9.685 -13.039 1.00 96.19 83 ARG A CA 1
ATOM 676 C C . ARG A 1 83 ? 3.949 -10.091 -14.406 1.00 96.19 83 ARG A C 1
ATOM 678 O O . ARG A 1 83 ? 3.280 -9.928 -15.426 1.00 96.19 83 ARG A O 1
ATOM 685 N N . GLY A 1 84 ? 5.173 -10.620 -14.447 1.00 95.06 84 GLY A N 1
ATOM 686 C CA . GLY A 1 84 ? 5.800 -11.123 -15.669 1.00 95.06 84 GLY A CA 1
ATOM 687 C C . GLY A 1 84 ? 6.065 -10.026 -16.697 1.00 95.06 84 GLY A C 1
ATOM 688 O O . GLY A 1 84 ? 5.836 -10.234 -17.890 1.00 95.06 84 GLY A O 1
ATOM 689 N N . TYR A 1 85 ? 6.445 -8.826 -16.251 1.00 95.38 85 TYR A N 1
ATOM 690 C CA . TYR A 1 85 ? 6.899 -7.772 -17.154 1.00 95.38 85 TYR A CA 1
ATOM 691 C C . TYR A 1 85 ? 8.225 -8.194 -17.812 1.00 95.38 85 TYR A C 1
ATOM 693 O O . TYR A 1 85 ? 9.126 -8.640 -17.097 1.00 95.38 85 TYR A O 1
ATOM 701 N N . PRO A 1 86 ? 8.353 -8.114 -19.150 1.00 95.44 86 PRO A N 1
ATOM 702 C CA . PRO A 1 86 ? 9.555 -8.566 -19.838 1.00 95.44 86 PRO A CA 1
ATOM 703 C C . PRO A 1 86 ? 10.791 -7.783 -19.393 1.00 95.44 86 PRO A C 1
ATOM 705 O O . PRO A 1 86 ? 10.765 -6.553 -19.342 1.00 95.44 86 PRO A O 1
ATOM 708 N N . LEU A 1 87 ? 11.896 -8.492 -19.146 1.00 94.00 87 LEU A N 1
ATOM 709 C CA . LEU A 1 87 ? 13.189 -7.886 -18.793 1.00 94.00 87 LEU A CA 1
ATOM 710 C C . LEU A 1 87 ? 13.662 -6.873 -19.838 1.00 94.00 87 LEU A C 1
ATOM 712 O O . LEU A 1 87 ? 14.216 -5.833 -19.497 1.00 94.00 87 LEU A O 1
ATOM 716 N N . GLU A 1 88 ? 13.380 -7.150 -21.109 1.00 95.81 88 GLU A N 1
ATOM 717 C CA . GLU A 1 88 ? 13.661 -6.236 -22.211 1.00 95.81 88 GLU A CA 1
ATOM 718 C C . GLU A 1 88 ? 13.002 -4.870 -22.017 1.00 95.81 88 GLU A C 1
ATOM 720 O O . GLU A 1 88 ? 13.635 -3.856 -22.284 1.00 95.81 88 GLU A O 1
ATOM 725 N N . LEU A 1 89 ? 11.763 -4.822 -21.520 1.00 96.38 89 LEU A N 1
ATOM 726 C CA . LEU A 1 89 ? 11.043 -3.562 -21.350 1.00 96.38 89 LEU A CA 1
ATOM 727 C C . LEU A 1 89 ? 11.491 -2.790 -20.105 1.00 96.38 89 LEU A C 1
ATOM 729 O O . LEU A 1 89 ? 11.424 -1.563 -20.107 1.00 96.38 89 LEU A O 1
ATOM 733 N N . PHE A 1 90 ? 11.991 -3.479 -19.071 1.00 95.25 90 PHE A N 1
ATOM 734 C CA . PHE A 1 90 ? 12.723 -2.812 -17.989 1.00 95.25 90 PHE A CA 1
ATOM 735 C C . PHE A 1 90 ? 13.951 -2.086 -18.554 1.00 95.25 90 PHE A C 1
ATOM 737 O O . PHE A 1 90 ? 14.125 -0.889 -18.341 1.00 95.25 90 PHE A O 1
ATOM 744 N N . MET A 1 91 ? 14.764 -2.790 -19.345 1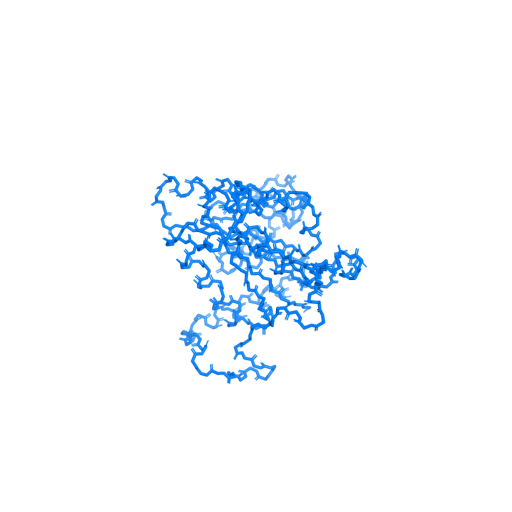.00 95.25 91 MET A N 1
ATOM 745 C CA . MET A 1 91 ? 15.957 -2.207 -19.960 1.00 95.25 91 MET A CA 1
ATOM 746 C C . MET A 1 91 ? 15.599 -1.102 -20.954 1.00 95.25 91 MET A C 1
ATOM 748 O O . MET A 1 91 ? 16.214 -0.042 -20.940 1.00 95.25 91 MET A O 1
ATOM 752 N N . ALA A 1 92 ? 14.582 -1.305 -21.791 1.00 97.12 92 ALA A N 1
ATOM 753 C CA . ALA A 1 92 ? 14.175 -0.322 -22.784 1.00 97.12 92 ALA A CA 1
ATOM 754 C C . ALA A 1 92 ? 13.830 1.024 -22.142 1.00 97.12 92 ALA A C 1
ATOM 756 O O . ALA A 1 92 ? 14.334 2.047 -22.604 1.00 97.12 92 ALA A O 1
ATOM 757 N N . GLN A 1 93 ? 13.071 1.007 -21.040 1.00 97.00 93 GLN A N 1
ATOM 758 C CA . GLN A 1 93 ? 12.721 2.211 -20.289 1.00 97.00 93 GLN A CA 1
ATOM 759 C C . GLN A 1 93 ? 13.954 2.874 -19.665 1.00 97.00 93 GLN A C 1
ATOM 761 O O . GLN A 1 93 ? 14.141 4.076 -19.830 1.00 97.00 93 GLN A O 1
ATOM 766 N N . CYS A 1 94 ? 14.841 2.107 -19.023 1.00 95.69 94 CYS A N 1
ATOM 767 C CA . CYS A 1 94 ? 16.064 2.655 -18.427 1.00 95.69 94 CYS A CA 1
ATOM 768 C C . CYS A 1 94 ? 17.027 3.268 -19.452 1.00 95.69 94 CYS A C 1
ATOM 770 O O . CYS A 1 94 ? 17.685 4.259 -19.158 1.00 95.69 94 CYS A O 1
ATOM 772 N N . TYR A 1 95 ? 17.110 2.695 -20.652 1.00 96.38 95 TYR A N 1
ATOM 773 C CA . TYR A 1 95 ? 17.956 3.214 -21.728 1.00 96.38 95 TYR A CA 1
ATOM 774 C C . TYR A 1 95 ? 17.254 4.270 -22.595 1.00 96.38 95 TYR A C 1
ATOM 776 O O . TYR A 1 95 ? 17.898 4.851 -23.466 1.00 96.38 95 TYR A O 1
ATOM 784 N N . GLY A 1 96 ? 15.947 4.485 -22.414 1.00 97.19 96 GLY A N 1
ATOM 785 C CA . GLY A 1 96 ? 15.140 5.366 -23.262 1.00 97.19 96 GLY A CA 1
ATOM 786 C C . GLY A 1 96 ? 15.222 5.019 -24.752 1.00 97.19 96 GLY A C 1
ATOM 787 O O . GLY A 1 96 ? 15.214 5.910 -25.600 1.00 97.19 96 GLY A O 1
ATOM 788 N N . ASN A 1 97 ? 15.380 3.734 -25.084 1.00 97.81 97 ASN A N 1
ATOM 789 C CA . ASN A 1 97 ? 15.638 3.310 -26.460 1.00 97.81 97 ASN A CA 1
ATOM 790 C C . ASN A 1 97 ? 14.343 3.217 -27.293 1.00 97.81 97 ASN A C 1
ATOM 792 O O . ASN A 1 97 ? 13.236 3.389 -26.791 1.00 97.81 97 ASN A O 1
ATOM 796 N N . ALA A 1 98 ? 14.465 2.905 -28.588 1.00 97.69 98 ALA A N 1
ATOM 797 C CA . ALA A 1 98 ? 13.325 2.842 -29.512 1.00 97.69 98 ALA A CA 1
ATOM 798 C C . ALA A 1 98 ? 12.248 1.796 -29.148 1.00 97.69 98 ALA A C 1
ATOM 800 O O . ALA A 1 98 ? 11.150 1.842 -29.698 1.00 97.69 98 ALA A O 1
ATOM 801 N N . ARG A 1 99 ? 12.553 0.849 -28.250 1.00 97.19 99 ARG A N 1
ATOM 802 C CA . ARG A 1 99 ? 11.610 -0.157 -27.741 1.00 97.19 99 ARG A CA 1
ATOM 803 C C . ARG A 1 99 ? 10.930 0.269 -26.436 1.00 97.19 99 ARG A C 1
ATOM 805 O O . ARG A 1 99 ? 10.106 -0.488 -25.934 1.00 97.19 99 ARG A O 1
ATOM 812 N N . ASP A 1 100 ? 11.249 1.443 -25.885 1.00 97.75 100 ASP A N 1
ATOM 813 C CA . ASP A 1 100 ? 10.601 1.965 -24.682 1.00 97.75 100 ASP A CA 1
ATOM 814 C C . ASP A 1 100 ? 9.150 2.386 -24.977 1.00 97.75 100 ASP A C 1
ATOM 816 O O . ASP A 1 100 ? 8.934 3.337 -25.740 1.00 97.75 100 ASP A O 1
ATOM 820 N N . PRO A 1 101 ? 8.138 1.776 -24.332 1.00 95.50 101 PRO A N 1
ATOM 821 C CA . PRO A 1 101 ? 6.757 2.246 -24.431 1.00 95.50 101 PRO A CA 1
ATOM 822 C C . PRO A 1 101 ? 6.584 3.700 -23.953 1.00 95.50 101 PRO A C 1
ATOM 824 O O . PRO A 1 101 ? 5.716 4.419 -24.452 1.00 95.50 101 PRO A O 1
ATOM 827 N N . GLY A 1 102 ? 7.433 4.151 -23.019 1.00 96.69 102 GLY A N 1
ATOM 828 C CA . GLY A 1 102 ? 7.518 5.529 -22.527 1.00 96.69 102 GLY A CA 1
ATOM 829 C C . GLY A 1 102 ? 8.187 6.511 -23.497 1.00 96.69 102 GLY A C 1
ATOM 830 O O . GLY A 1 102 ? 8.179 7.722 -23.250 1.00 96.69 102 GLY A O 1
ATOM 831 N N . LYS A 1 103 ? 8.703 6.017 -24.632 1.00 98.12 103 LYS A N 1
ATOM 832 C CA . LYS A 1 103 ? 9.331 6.793 -25.713 1.00 98.12 103 LYS A CA 1
ATOM 833 C C . LYS A 1 103 ? 10.549 7.611 -25.261 1.00 98.12 103 LYS A C 1
ATOM 835 O O . LYS A 1 103 ? 10.788 8.683 -25.813 1.00 98.12 103 LYS A O 1
ATOM 840 N N . GLY A 1 104 ? 11.266 7.154 -24.234 1.00 97.06 104 GLY A N 1
ATOM 841 C CA . GLY A 1 104 ? 12.464 7.805 -23.698 1.00 97.06 104 GLY A CA 1
ATOM 842 C C . GLY A 1 104 ? 12.205 9.162 -23.042 1.00 97.06 104 GLY A C 1
ATOM 843 O O . GLY A 1 104 ? 13.110 9.984 -22.953 1.00 97.06 104 GLY A O 1
ATOM 844 N N . ARG A 1 10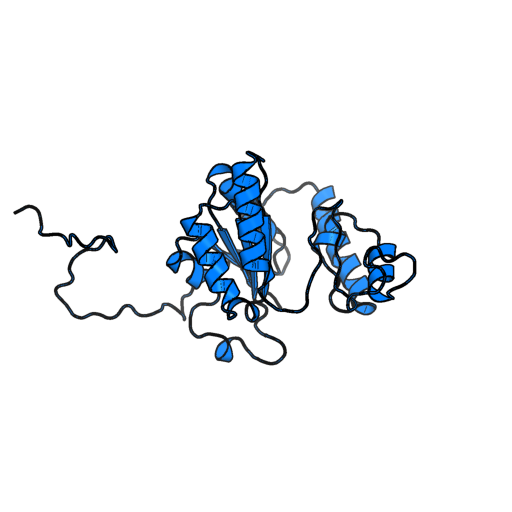5 ? 10.961 9.442 -22.630 1.00 98.00 105 ARG A N 1
ATOM 845 C CA . ARG A 1 105 ? 10.556 10.767 -22.117 1.00 98.00 105 ARG A CA 1
ATOM 846 C C . ARG A 1 105 ? 10.736 10.938 -20.615 1.00 98.00 105 ARG A C 1
ATOM 848 O O . ARG A 1 105 ? 10.740 12.064 -20.132 1.00 98.00 105 ARG A O 1
ATOM 855 N N . GLN A 1 106 ? 10.791 9.832 -19.888 1.00 97.50 106 GLN A N 1
ATOM 856 C CA . GLN A 1 106 ? 10.877 9.807 -18.434 1.00 97.50 106 GLN A CA 1
ATOM 857 C C . GLN A 1 106 ? 12.288 9.414 -18.001 1.00 97.50 106 GLN A C 1
ATOM 859 O O . GLN A 1 106 ? 13.018 8.774 -18.759 1.00 97.50 106 GLN A O 1
ATOM 864 N N . MET A 1 107 ? 12.650 9.756 -16.765 1.00 96.19 107 MET A N 1
ATOM 865 C CA . MET A 1 107 ? 13.889 9.261 -16.167 1.00 96.19 107 MET A CA 1
ATOM 866 C C . MET A 1 107 ? 13.885 7.725 -16.101 1.00 96.19 107 MET A C 1
ATOM 868 O O . MET A 1 107 ? 12.812 7.116 -16.031 1.00 96.19 107 MET A O 1
ATOM 872 N N . PRO A 1 108 ? 15.058 7.072 -16.102 1.00 95.19 108 PRO A N 1
ATOM 873 C CA . PRO A 1 108 ? 15.146 5.644 -15.820 1.00 95.19 108 PRO A CA 1
ATOM 874 C C . PRO A 1 108 ? 14.381 5.275 -14.542 1.00 95.19 108 PRO A C 1
ATOM 876 O O . PRO A 1 108 ? 14.276 6.085 -13.623 1.00 95.19 108 PRO A O 1
ATOM 879 N N . VAL A 1 109 ? 13.857 4.049 -14.476 1.00 94.25 109 VAL A N 1
ATOM 880 C CA . VAL A 1 109 ? 13.083 3.513 -13.338 1.00 94.25 109 VAL A CA 1
ATOM 881 C C . VAL A 1 109 ? 11.643 4.063 -13.234 1.00 94.25 109 VAL A C 1
ATOM 883 O O . VAL A 1 109 ? 10.847 3.610 -12.409 1.00 94.25 109 VAL A O 1
ATOM 886 N N . HIS A 1 110 ? 11.229 4.958 -14.136 1.00 96.31 110 HIS A N 1
ATOM 887 C CA . HIS A 1 110 ? 9.845 5.431 -14.253 1.00 96.31 110 HIS A CA 1
ATOM 888 C C . HIS A 1 110 ? 8.983 4.514 -15.133 1.00 96.31 110 HIS A C 1
ATOM 890 O O . HIS A 1 110 ? 8.460 4.904 -16.182 1.00 96.31 110 HIS A O 1
ATOM 896 N N . TYR A 1 111 ? 8.838 3.260 -14.719 1.00 95.69 111 TYR A N 1
ATOM 897 C CA . TYR A 1 111 ? 8.097 2.268 -15.494 1.00 95.69 111 TYR A CA 1
ATOM 898 C C . TYR A 1 111 ? 6.584 2.527 -15.497 1.00 95.69 111 TYR A C 1
ATOM 900 O O . TYR A 1 111 ? 6.025 3.083 -14.552 1.00 95.69 111 TYR A O 1
ATOM 908 N N . GLY A 1 112 ? 5.910 2.040 -16.539 1.00 96.38 112 GLY A N 1
ATOM 909 C CA . GLY A 1 112 ? 4.455 2.007 -16.679 1.00 96.38 112 GLY A CA 1
ATOM 910 C C . GLY A 1 112 ? 4.041 0.847 -17.584 1.00 96.3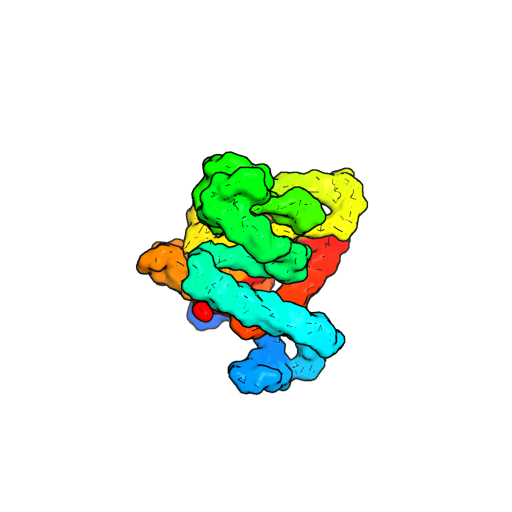8 112 GLY A C 1
ATOM 911 O O . GLY A 1 112 ? 4.755 0.524 -18.529 1.00 96.38 112 GLY A O 1
ATOM 912 N N . CYS A 1 113 ? 2.917 0.189 -17.294 1.00 97.31 113 CYS A N 1
ATOM 913 C CA . CYS A 1 113 ? 2.392 -0.899 -18.127 1.00 97.31 113 CYS A CA 1
ATOM 914 C C . CYS A 1 113 ? 0.866 -1.018 -17.961 1.00 97.31 113 CYS A C 1
ATOM 916 O O . CYS A 1 113 ? 0.394 -1.660 -17.010 1.00 97.31 113 CYS A O 1
ATOM 918 N N . PRO A 1 114 ? 0.076 -0.424 -18.874 1.00 95.62 114 PRO A N 1
ATOM 919 C CA . PRO A 1 114 ? -1.384 -0.514 -18.855 1.00 95.62 114 PRO A CA 1
ATOM 920 C C . PRO A 1 114 ? -1.908 -1.955 -18.903 1.00 95.62 114 PRO A C 1
ATOM 922 O O . PRO A 1 114 ? -2.834 -2.296 -18.163 1.00 95.62 114 PRO A O 1
ATOM 925 N N . GLU A 1 115 ? -1.274 -2.826 -19.696 1.00 97.06 115 GLU A N 1
ATOM 926 C CA . GLU A 1 115 ? -1.662 -4.234 -19.883 1.00 97.06 115 GLU A CA 1
ATOM 927 C C . GLU A 1 115 ? -1.539 -5.042 -18.589 1.00 97.06 115 GLU A C 1
ATOM 929 O O . GLU A 1 115 ? -2.235 -6.035 -18.393 1.00 97.06 115 GLU A O 1
ATOM 934 N N . ARG A 1 116 ? -0.649 -4.612 -17.690 1.00 96.31 116 ARG A N 1
ATOM 935 C CA . ARG A 1 116 ? -0.447 -5.217 -16.369 1.00 96.31 116 ARG A CA 1
ATOM 936 C C . ARG A 1 116 ? -1.025 -4.368 -15.254 1.00 96.31 116 ARG A C 1
ATOM 938 O O . ARG A 1 116 ? -0.685 -4.621 -14.103 1.00 96.31 116 ARG A O 1
ATOM 945 N N . HIS A 1 117 ? -1.874 -3.387 -15.560 1.00 96.94 117 HIS A N 1
ATOM 946 C CA . HIS A 1 117 ? -2.522 -2.509 -14.584 1.00 96.94 117 HIS A CA 1
ATOM 947 C C . HIS A 1 117 ? -1.523 -1.856 -13.616 1.00 96.94 117 HIS A C 1
ATOM 949 O O . HIS A 1 117 ? -1.694 -1.900 -12.394 1.00 96.94 117 HIS A O 1
ATOM 955 N N . PHE A 1 118 ? -0.436 -1.318 -14.169 1.00 97.69 118 PHE A N 1
ATOM 956 C CA . PHE A 1 118 ? 0.595 -0.594 -13.435 1.00 97.69 118 PHE A CA 1
ATOM 957 C C . PHE A 1 118 ? 0.691 0.824 -14.000 1.00 97.69 118 PHE A C 1
ATOM 959 O O . PHE A 1 118 ? 1.148 1.020 -15.129 1.00 97.69 118 PHE A O 1
ATOM 966 N N . VAL A 1 119 ? 0.203 1.795 -13.228 1.00 97.69 119 VAL A N 1
ATOM 967 C CA . VAL A 1 119 ? 0.235 3.214 -13.598 1.00 97.69 119 VAL A CA 1
ATOM 968 C C . VAL A 1 119 ? 1.687 3.682 -13.663 1.00 97.69 119 VAL A C 1
ATOM 970 O O . VAL A 1 119 ? 2.510 3.269 -12.850 1.00 97.69 119 VAL A O 1
ATOM 973 N N . THR A 1 120 ? 1.996 4.515 -14.655 1.00 97.88 120 THR A N 1
ATOM 974 C CA . THR A 1 120 ? 3.340 5.057 -14.853 1.00 97.88 120 THR A CA 1
ATOM 975 C C . THR A 1 120 ? 3.798 5.854 -13.636 1.00 97.88 120 THR A C 1
ATOM 977 O O . THR A 1 120 ? 3.067 6.714 -13.150 1.00 97.88 120 THR A O 1
ATOM 980 N N . ILE A 1 121 ? 5.016 5.584 -13.173 1.00 96.62 121 ILE A N 1
ATOM 981 C CA . ILE A 1 121 ? 5.635 6.297 -12.052 1.00 96.62 121 ILE A CA 1
ATOM 982 C C . ILE A 1 121 ? 5.998 7.739 -12.439 1.00 96.62 121 ILE A C 1
ATOM 984 O O . ILE A 1 121 ? 6.365 8.029 -13.581 1.00 96.62 121 ILE A O 1
ATOM 988 N N . SER A 1 122 ? 5.924 8.637 -11.460 1.00 96.00 122 SER A N 1
ATOM 989 C CA . SER A 1 122 ? 6.394 10.021 -11.517 1.00 96.00 122 SER A CA 1
ATOM 990 C C . SER A 1 122 ? 7.327 10.310 -10.330 1.00 96.00 122 SER A C 1
ATOM 992 O O . SER A 1 122 ? 7.247 9.638 -9.302 1.00 96.00 122 SER A O 1
ATOM 994 N N . SER A 1 123 ? 8.218 11.301 -10.459 1.00 96.19 123 SER A N 1
ATOM 995 C CA . SER A 1 123 ? 9.120 11.695 -9.360 1.00 96.19 123 SER A CA 1
ATOM 996 C C . SER A 1 123 ? 8.422 12.342 -8.164 1.00 96.19 123 SER A C 1
ATOM 998 O O . SER A 1 123 ? 8.846 12.059 -7.044 1.00 96.19 123 SER A O 1
ATOM 1000 N N . PRO A 1 124 ? 7.434 13.250 -8.349 1.00 98.25 124 PRO A N 1
ATOM 1001 C CA . PRO A 1 124 ? 6.811 13.944 -7.228 1.00 98.25 124 PRO A CA 1
ATOM 1002 C C . PRO A 1 124 ? 6.181 12.956 -6.249 1.00 98.25 124 PRO A C 1
ATOM 1004 O O . PRO A 1 124 ? 5.232 12.241 -6.588 1.00 98.25 124 PRO A O 1
ATOM 1007 N N . LEU A 1 125 ? 6.738 12.916 -5.040 1.00 96.88 125 LEU A N 1
ATOM 1008 C CA . LEU A 1 125 ? 6.328 11.985 -4.000 1.00 96.88 125 LEU A CA 1
ATOM 1009 C C . LEU A 1 125 ? 4.864 12.207 -3.622 1.00 96.88 125 LEU A C 1
ATOM 1011 O O . LEU A 1 125 ? 4.340 13.312 -3.716 1.00 96.88 125 LEU A O 1
ATOM 1015 N N . ALA A 1 126 ? 4.217 11.124 -3.197 1.00 98.25 126 ALA A N 1
ATOM 1016 C CA . ALA A 1 126 ? 2.843 11.073 -2.700 1.00 98.25 126 ALA A CA 1
ATOM 1017 C C . ALA A 1 126 ? 1.724 11.498 -3.665 1.00 98.25 126 ALA A C 1
ATOM 1019 O O . ALA A 1 126 ? 0.577 11.145 -3.402 1.00 98.25 126 ALA A O 1
ATOM 1020 N N . THR A 1 127 ? 2.014 12.146 -4.796 1.00 98.62 127 THR A N 1
ATOM 1021 C CA . THR A 1 127 ? 0.994 12.580 -5.769 1.00 98.62 127 THR A CA 1
ATOM 1022 C C . THR A 1 127 ? 0.094 11.443 -6.252 1.00 98.62 127 THR A C 1
ATOM 1024 O O . THR A 1 127 ? -1.095 11.638 -6.511 1.00 98.62 127 THR A O 1
ATOM 1027 N N . GLN A 1 128 ? 0.624 10.222 -6.314 1.00 98.62 128 GLN A N 1
ATOM 1028 C CA . GLN A 1 128 ? -0.125 9.028 -6.685 1.00 98.62 128 GLN A CA 1
ATOM 1029 C C . GLN A 1 128 ? -1.151 8.588 -5.629 1.00 98.62 128 GLN A C 1
ATOM 1031 O O . GLN A 1 128 ? -2.068 7.842 -5.963 1.00 98.62 128 GLN A O 1
ATOM 1036 N N . ILE A 1 129 ? -1.023 9.020 -4.370 1.00 98.81 129 ILE A N 1
ATOM 1037 C CA . ILE A 1 129 ? -1.894 8.599 -3.265 1.00 98.81 129 ILE A CA 1
ATOM 1038 C C . ILE A 1 129 ? -3.337 9.081 -3.489 1.00 98.81 129 ILE A C 1
ATOM 1040 O O . ILE A 1 129 ? -4.214 8.224 -3.618 1.00 98.81 129 ILE A O 1
ATOM 1044 N N . PRO A 1 130 ? -3.639 10.390 -3.618 1.00 98.81 130 PRO A N 1
ATOM 1045 C CA . PRO A 1 130 ? -5.005 10.836 -3.895 1.00 98.81 130 PRO A CA 1
ATOM 1046 C C . PRO A 1 130 ? -5.496 10.397 -5.286 1.00 98.81 130 PRO A C 1
ATOM 1048 O O . PRO A 1 130 ? -6.682 10.112 -5.464 1.00 98.81 130 PRO A O 1
ATOM 1051 N N . GLN A 1 131 ? -4.600 10.249 -6.268 1.00 98.88 131 GLN A N 1
ATOM 1052 C CA . GLN A 1 131 ? -4.952 9.713 -7.591 1.00 98.88 131 GLN A CA 1
ATOM 1053 C C . GLN A 1 131 ? -5.453 8.263 -7.505 1.00 98.88 131 GLN A C 1
ATOM 1055 O O . GLN A 1 131 ? -6.468 7.913 -8.112 1.00 98.88 131 GLN A O 1
ATOM 1060 N N . ALA A 1 132 ? -4.778 7.424 -6.714 1.00 98.75 132 ALA A N 1
ATOM 1061 C CA . ALA A 1 132 ? -5.175 6.043 -6.470 1.00 98.75 132 ALA A CA 1
ATOM 1062 C C . ALA A 1 132 ? -6.551 5.958 -5.796 1.00 98.75 132 ALA A C 1
ATOM 1064 O O . ALA A 1 132 ? -7.337 5.068 -6.123 1.00 98.75 132 ALA A O 1
ATOM 1065 N N . VAL A 1 133 ? -6.876 6.908 -4.914 1.00 98.81 133 VAL A N 1
ATOM 1066 C CA . VAL A 1 133 ? -8.208 7.017 -4.299 1.00 98.81 133 VAL A CA 1
ATOM 1067 C C . VAL A 1 133 ? -9.272 7.347 -5.339 1.00 98.81 133 VAL A C 1
ATOM 1069 O O . VAL A 1 133 ? -10.306 6.684 -5.371 1.00 98.81 133 VAL A O 1
ATOM 1072 N N . GLY A 1 134 ? -9.014 8.298 -6.241 1.00 98.75 134 GLY A N 1
ATOM 1073 C CA . GLY A 1 134 ? -9.920 8.594 -7.355 1.00 98.75 134 GLY A CA 1
ATOM 1074 C C . GLY A 1 134 ? -10.157 7.380 -8.262 1.00 98.75 134 GLY A C 1
ATOM 1075 O O . GLY A 1 134 ? -11.295 7.089 -8.634 1.00 98.75 134 GLY A O 1
ATOM 1076 N N . ALA A 1 135 ? -9.102 6.614 -8.557 1.00 98.62 135 ALA A N 1
ATOM 1077 C CA . ALA A 1 135 ? -9.210 5.366 -9.311 1.00 98.62 135 ALA A CA 1
ATOM 1078 C C . ALA A 1 135 ? -10.019 4.292 -8.558 1.00 98.62 135 ALA A C 1
ATOM 1080 O O . ALA A 1 135 ? -10.852 3.618 -9.163 1.00 98.62 135 ALA A O 1
ATOM 1081 N N . ALA A 1 136 ? -9.823 4.152 -7.243 1.00 98.56 136 ALA A N 1
ATOM 1082 C CA . ALA A 1 136 ? -10.594 3.235 -6.403 1.00 98.56 136 ALA A CA 1
ATOM 1083 C C . ALA A 1 136 ? -12.077 3.625 -6.343 1.00 98.56 136 ALA A C 1
ATOM 1085 O O . ALA A 1 136 ? -12.947 2.767 -6.475 1.00 98.56 136 ALA A O 1
ATOM 1086 N N . TYR A 1 137 ? -12.372 4.919 -6.227 1.00 98.69 137 TYR A N 1
ATOM 1087 C CA . TYR A 1 137 ? -13.737 5.433 -6.266 1.00 98.69 137 TYR A CA 1
ATOM 1088 C C . TYR A 1 137 ? -14.414 5.151 -7.615 1.00 98.69 137 TYR A C 1
ATOM 1090 O O . TYR A 1 137 ? -15.570 4.725 -7.664 1.00 98.69 137 TYR A O 1
ATOM 1098 N N . ALA A 1 138 ? -13.685 5.321 -8.722 1.00 98.44 138 ALA A N 1
ATOM 1099 C CA . ALA A 1 138 ? -14.175 4.960 -10.049 1.00 98.44 138 ALA A CA 1
ATOM 1100 C C . ALA A 1 138 ? -14.440 3.448 -10.178 1.00 98.44 138 ALA A C 1
ATOM 1102 O O . ALA A 1 138 ? -15.464 3.060 -10.734 1.00 98.44 138 ALA A O 1
ATOM 1103 N N . ILE A 1 139 ? -13.566 2.601 -9.622 1.00 95.94 139 ILE A N 1
ATOM 1104 C CA . ILE A 1 139 ? -13.746 1.140 -9.573 1.00 95.94 139 ILE A CA 1
ATOM 1105 C C . ILE A 1 139 ? -14.997 0.754 -8.784 1.00 95.94 139 ILE A C 1
ATOM 1107 O O . ILE A 1 139 ? -15.781 -0.055 -9.279 1.00 95.94 139 ILE A O 1
ATOM 1111 N N . LYS A 1 140 ? -15.218 1.369 -7.614 1.00 97.06 140 LYS A N 1
ATOM 1112 C CA . LYS A 1 140 ? -16.438 1.171 -6.822 1.00 97.06 140 LYS A CA 1
ATOM 1113 C C . LYS A 1 140 ? -17.683 1.488 -7.644 1.00 97.06 140 LYS A C 1
ATOM 1115 O O . LYS A 1 140 ? -18.607 0.689 -7.710 1.00 97.06 140 LYS A O 1
ATOM 1120 N N . ARG A 1 141 ? -17.702 2.648 -8.310 1.00 97.81 141 ARG A N 1
ATOM 1121 C CA . ARG A 1 141 ? -18.841 3.075 -9.141 1.00 97.81 141 ARG A CA 1
ATOM 1122 C C . ARG A 1 141 ? -19.069 2.195 -10.367 1.00 97.81 141 ARG A C 1
ATOM 1124 O O . ARG A 1 141 ? -20.193 2.127 -10.850 1.00 97.81 141 ARG A O 1
ATOM 1131 N N . ALA A 1 142 ? -18.016 1.570 -10.883 1.00 96.38 142 ALA A N 1
ATOM 1132 C CA . ALA A 1 142 ? -18.097 0.639 -12.001 1.00 96.38 142 ALA A CA 1
ATOM 1133 C C . ALA A 1 142 ? -18.554 -0.772 -11.583 1.00 96.38 142 ALA A C 1
ATOM 1135 O O . ALA A 1 142 ? -18.588 -1.649 -12.442 1.00 96.38 142 ALA A O 1
ATOM 1136 N N . ASP A 1 143 ? -18.842 -0.997 -10.293 1.00 84.62 143 ASP A N 1
ATOM 1137 C CA . ASP A 1 143 ? -19.150 -2.306 -9.697 1.00 84.62 143 ASP A CA 1
ATOM 1138 C C . ASP A 1 143 ? -18.134 -3.394 -10.092 1.00 84.62 143 ASP A C 1
ATOM 1140 O O . ASP A 1 143 ? -18.430 -4.572 -10.297 1.00 84.62 143 ASP A O 1
ATOM 1144 N N . ALA A 1 144 ? -16.877 -2.979 -10.253 1.00 81.81 144 ALA A N 1
ATOM 1145 C CA . ALA A 1 144 ? -15.799 -3.895 -10.552 1.00 81.81 144 ALA A CA 1
ATOM 1146 C C . ALA A 1 144 ? -15.294 -4.468 -9.227 1.00 81.81 144 ALA A C 1
ATOM 1148 O O . ALA A 1 144 ? -14.825 -3.716 -8.377 1.00 81.81 144 ALA A O 1
ATOM 1149 N N . SER A 1 145 ? -15.310 -5.797 -9.064 1.00 91.62 145 SER A N 1
ATOM 1150 C CA . SER A 1 145 ? -14.756 -6.498 -7.888 1.00 91.62 145 SER A CA 1
ATOM 1151 C C . SER A 1 145 ? -13.215 -6.441 -7.835 1.00 91.62 145 SER A C 1
ATOM 1153 O O . SER A 1 145 ? -12.511 -7.459 -7.827 1.00 91.62 145 SER A O 1
ATOM 1155 N N . ARG A 1 146 ? -12.669 -5.224 -7.857 1.00 95.44 146 ARG A N 1
ATOM 1156 C CA . ARG A 1 146 ? -11.252 -4.866 -7.908 1.00 95.44 146 ARG A CA 1
ATOM 1157 C C . ARG A 1 146 ? -10.939 -3.926 -6.748 1.00 95.44 146 ARG A C 1
ATOM 1159 O O . ARG A 1 146 ? -11.791 -3.175 -6.298 1.00 95.44 146 ARG A O 1
ATOM 1166 N N . ALA A 1 147 ? -9.692 -3.958 -6.301 1.00 96.19 147 ALA A N 1
ATOM 1167 C CA . ALA A 1 147 ? -9.150 -2.973 -5.376 1.00 96.19 147 ALA A CA 1
ATOM 1168 C C . ALA A 1 147 ? -7.966 -2.268 -6.032 1.00 96.19 147 ALA A C 1
ATOM 1170 O O . ALA A 1 147 ? -7.279 -2.852 -6.880 1.00 96.19 147 ALA A O 1
ATOM 1171 N N . VAL A 1 148 ? -7.709 -1.035 -5.608 1.00 98.56 148 VAL A N 1
ATOM 1172 C CA . VAL A 1 148 ? -6.448 -0.350 -5.906 1.00 98.56 148 VAL A CA 1
ATOM 1173 C C . VAL A 1 148 ? -5.469 -0.613 -4.773 1.00 98.56 148 VAL A C 1
ATOM 1175 O O . VAL A 1 148 ? -5.847 -0.629 -3.608 1.00 98.56 148 VAL A O 1
ATOM 1178 N N . VAL A 1 149 ? -4.199 -0.817 -5.105 1.00 98.62 149 VAL A N 1
ATOM 1179 C CA . VAL A 1 149 ? -3.109 -0.785 -4.126 1.00 98.62 149 VAL A CA 1
ATOM 1180 C C . VAL A 1 149 ? -2.221 0.410 -4.438 1.00 98.62 149 VAL A C 1
ATOM 1182 O O . VAL A 1 149 ? -1.869 0.629 -5.598 1.00 98.62 149 VAL A O 1
ATOM 1185 N N . CYS A 1 150 ? -1.878 1.187 -3.415 1.00 98.75 150 CYS A N 1
ATOM 1186 C CA . CYS A 1 150 ? -1.037 2.369 -3.537 1.00 98.75 150 CYS A CA 1
ATOM 1187 C C . CYS A 1 150 ? 0.196 2.229 -2.646 1.00 98.75 150 CYS A C 1
ATOM 1189 O O . CYS A 1 150 ? 0.080 2.239 -1.421 1.00 98.75 150 CYS A O 1
ATOM 1191 N N . TYR A 1 151 ? 1.370 2.116 -3.267 1.00 98.69 151 TYR A N 1
ATOM 1192 C CA . TYR A 1 151 ? 2.650 2.007 -2.570 1.00 98.69 151 TYR A CA 1
ATOM 1193 C C . TYR A 1 151 ? 3.289 3.382 -2.355 1.00 98.69 151 TYR A C 1
ATOM 1195 O O . TYR A 1 151 ? 3.270 4.231 -3.250 1.00 98.69 151 TYR A O 1
ATOM 1203 N N . PHE A 1 152 ? 3.893 3.582 -1.186 1.00 98.56 152 PHE A N 1
ATOM 1204 C CA . PHE A 1 152 ? 4.669 4.777 -0.839 1.00 98.56 152 PHE A CA 1
ATOM 1205 C C . PHE A 1 152 ? 5.673 4.461 0.283 1.00 98.56 152 PHE A C 1
ATOM 1207 O O . PHE A 1 152 ? 5.610 3.392 0.890 1.00 98.56 152 PHE A O 1
ATOM 1214 N N . GLY A 1 153 ? 6.650 5.345 0.493 1.00 98.25 153 GLY A N 1
ATOM 1215 C CA . GLY A 1 153 ? 7.598 5.266 1.614 1.00 98.25 153 GLY A CA 1
ATOM 1216 C C . GLY A 1 153 ? 7.125 6.079 2.820 1.00 98.25 153 GLY A C 1
ATOM 1217 O O . GLY A 1 153 ? 6.270 6.952 2.668 1.00 98.25 153 GLY A O 1
ATOM 1218 N N . GLU A 1 154 ? 7.703 5.853 3.998 1.00 98.69 154 GLU A N 1
ATOM 1219 C CA . GLU A 1 154 ? 7.360 6.603 5.212 1.00 98.69 154 GLU A CA 1
ATOM 1220 C C . GLU A 1 154 ? 7.717 8.092 5.108 1.00 98.69 154 GLU A C 1
ATOM 1222 O O . GLU A 1 154 ? 6.980 8.927 5.627 1.00 98.69 154 GLU A O 1
ATOM 1227 N N . GLY A 1 155 ? 8.776 8.443 4.367 1.00 98.31 155 GLY A N 1
ATOM 1228 C CA . GLY A 1 155 ? 9.088 9.837 4.043 1.00 98.31 155 GLY A CA 1
ATOM 1229 C C . GLY A 1 155 ? 8.026 10.504 3.169 1.00 98.31 155 GLY A C 1
ATOM 1230 O O . GLY A 1 155 ? 7.577 11.607 3.464 1.00 98.31 155 GLY A O 1
ATOM 1231 N N . ALA A 1 156 ? 7.544 9.804 2.136 1.00 98.38 156 ALA A N 1
ATOM 1232 C CA . ALA A 1 156 ? 6.463 10.305 1.282 1.00 98.38 156 ALA A CA 1
ATOM 1233 C C . ALA A 1 156 ? 5.138 10.459 2.052 1.00 98.38 156 ALA A C 1
ATOM 1235 O O . ALA A 1 156 ? 4.298 11.267 1.676 1.00 98.38 156 ALA A O 1
ATOM 1236 N N . ALA A 1 157 ? 4.945 9.724 3.150 1.00 98.56 157 ALA A N 1
ATOM 1237 C CA . ALA A 1 157 ? 3.763 9.865 3.997 1.00 98.56 157 ALA A CA 1
ATOM 1238 C C . ALA A 1 157 ? 3.714 11.196 4.776 1.00 98.56 157 ALA A C 1
ATOM 1240 O O . ALA A 1 157 ? 2.700 11.479 5.417 1.00 98.56 157 ALA A O 1
ATOM 1241 N N . SER A 1 158 ? 4.788 11.993 4.768 1.00 98.62 158 SER A N 1
ATOM 1242 C CA . SER A 1 158 ? 4.811 13.349 5.336 1.00 98.62 158 SER A CA 1
ATOM 1243 C C . SER A 1 158 ? 4.332 14.428 4.358 1.00 98.62 158 SER A C 1
ATOM 1245 O O . SER A 1 158 ? 4.090 15.555 4.781 1.00 98.62 158 SER A O 1
ATOM 1247 N N . GLU A 1 159 ? 4.155 14.097 3.078 1.00 98.75 159 GLU A N 1
ATOM 1248 C CA . GLU A 1 159 ? 3.575 15.012 2.093 1.00 98.75 159 GLU A CA 1
ATOM 1249 C C . GLU A 1 159 ? 2.082 15.256 2.358 1.00 98.7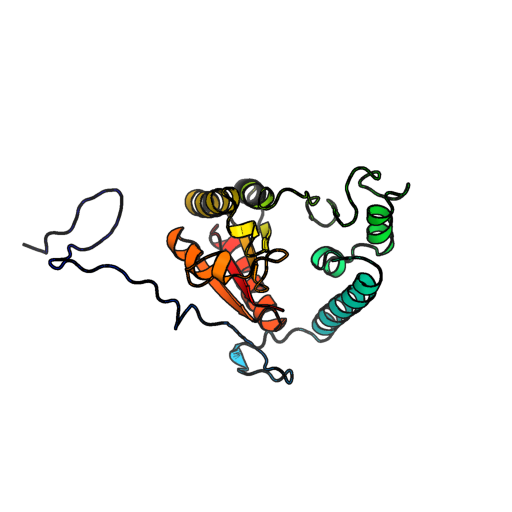5 159 GLU A C 1
ATOM 1251 O O . GLU A 1 159 ? 1.347 14.360 2.791 1.00 98.75 159 GLU A O 1
ATOM 1256 N N . GLY A 1 160 ? 1.596 16.455 2.021 1.00 98.62 160 GLY A N 1
ATOM 1257 C CA . GLY A 1 160 ? 0.181 16.821 2.184 1.00 98.62 160 GLY A CA 1
ATOM 1258 C C . GLY A 1 160 ? -0.780 15.920 1.397 1.00 98.62 160 GLY A C 1
ATOM 1259 O O . GLY A 1 160 ? -1.885 15.627 1.859 1.00 98.62 160 GLY A O 1
ATOM 1260 N N . ASP A 1 161 ? -0.335 15.397 0.252 1.00 98.75 161 ASP A N 1
ATOM 1261 C CA . ASP A 1 161 ? -1.117 14.476 -0.577 1.00 98.75 161 ASP A CA 1
ATOM 1262 C C . ASP A 1 161 ? -1.411 13.144 0.128 1.00 98.75 161 ASP A C 1
ATOM 1264 O O . ASP A 1 161 ? -2.461 12.540 -0.110 1.00 98.75 161 ASP A O 1
ATOM 1268 N N . ALA A 1 162 ? -0.545 12.697 1.048 1.00 98.81 162 ALA A N 1
ATOM 1269 C CA . ALA A 1 162 ? -0.815 11.509 1.853 1.00 98.81 162 ALA A CA 1
ATOM 1270 C C . ALA A 1 162 ? -2.016 11.734 2.783 1.00 98.81 162 ALA A C 1
ATOM 1272 O O . ALA A 1 162 ? -2.928 10.907 2.828 1.00 98.81 162 ALA A O 1
ATOM 1273 N N . HIS A 1 163 ? -2.061 12.886 3.463 1.00 98.88 163 HIS A N 1
ATOM 1274 C CA . HIS A 1 163 ? -3.202 13.288 4.291 1.00 98.88 163 HIS A CA 1
ATOM 1275 C C . HIS A 1 163 ? -4.493 13.371 3.466 1.00 98.88 163 HIS A C 1
ATOM 1277 O O . HIS A 1 163 ? -5.514 12.798 3.856 1.00 98.88 163 HIS A O 1
ATOM 1283 N N . ALA A 1 164 ? -4.434 14.031 2.303 1.00 98.88 164 ALA A N 1
ATOM 1284 C CA . ALA A 1 164 ? -5.577 14.150 1.404 1.00 98.88 164 ALA A CA 1
ATOM 1285 C C . ALA A 1 164 ? -6.096 12.770 0.971 1.00 98.88 164 ALA A C 1
ATOM 1287 O O . ALA A 1 164 ? -7.288 12.489 1.091 1.00 98.88 164 ALA A O 1
ATOM 1288 N N . GLY A 1 165 ? -5.200 11.883 0.532 1.00 98.88 165 GLY A N 1
ATOM 1289 C CA . GLY A 1 165 ? -5.554 10.535 0.107 1.00 98.88 165 GLY A CA 1
ATOM 1290 C C . GLY A 1 165 ? -6.174 9.692 1.222 1.00 98.88 165 GLY A C 1
ATOM 1291 O O . GLY A 1 165 ? -7.219 9.081 1.005 1.00 98.88 165 GLY A O 1
ATOM 1292 N N . PHE A 1 166 ? -5.590 9.679 2.424 1.00 98.88 166 PHE A N 1
ATOM 1293 C CA . PHE A 1 166 ? -6.139 8.901 3.542 1.00 98.88 166 PHE A CA 1
ATOM 1294 C C . PHE A 1 166 ? -7.552 9.358 3.914 1.00 98.88 166 PHE A C 1
ATOM 1296 O O . PHE A 1 166 ? -8.458 8.529 4.000 1.00 98.88 166 PHE A O 1
ATOM 1303 N N . ASN A 1 167 ? -7.768 10.669 4.052 1.00 98.88 167 ASN A N 1
ATOM 1304 C CA . ASN A 1 167 ? -9.078 11.204 4.413 1.00 98.88 167 ASN A CA 1
ATOM 1305 C C . ASN A 1 167 ? -10.132 10.976 3.313 1.00 98.88 167 ASN A C 1
ATOM 1307 O O . ASN A 1 167 ? -11.258 10.561 3.592 1.00 98.88 167 ASN A O 1
ATOM 1311 N N . PHE A 1 168 ? -9.772 11.198 2.043 1.00 98.88 168 PHE A N 1
ATOM 1312 C CA . PHE A 1 168 ? -10.695 10.975 0.926 1.00 98.88 168 PHE A CA 1
ATOM 1313 C C . PHE A 1 168 ? -11.068 9.500 0.800 1.00 98.88 168 PHE A C 1
ATOM 1315 O O . PHE A 1 168 ? -12.218 9.185 0.522 1.00 98.88 168 PHE A O 1
ATOM 1322 N N . ALA A 1 169 ? -10.131 8.581 1.027 1.00 98.81 169 ALA A N 1
ATOM 1323 C CA . ALA A 1 169 ? -10.421 7.157 0.934 1.00 98.81 169 ALA A CA 1
ATOM 1324 C C . ALA A 1 169 ? -11.416 6.678 1.995 1.00 98.81 169 ALA A C 1
ATOM 1326 O O . ALA A 1 169 ? -12.236 5.812 1.696 1.00 98.81 169 ALA A O 1
ATOM 1327 N N . ALA A 1 170 ? -11.336 7.232 3.209 1.00 98.69 170 ALA A N 1
ATOM 1328 C CA . ALA A 1 170 ? -12.263 6.924 4.291 1.00 98.69 170 ALA A CA 1
ATOM 1329 C C . ALA A 1 170 ? -13.650 7.502 4.015 1.00 98.69 170 ALA A C 1
ATOM 1331 O O . ALA A 1 170 ? -14.630 6.771 3.936 1.00 98.69 170 ALA A O 1
ATOM 1332 N N . THR A 1 171 ? -13.715 8.818 3.808 1.00 98.75 171 THR A N 1
ATOM 1333 C CA . THR A 1 171 ? -14.982 9.548 3.659 1.00 98.75 171 THR A CA 1
ATOM 1334 C C . THR A 1 171 ? -15.741 9.176 2.389 1.00 98.75 171 THR A C 1
ATOM 1336 O O . THR A 1 171 ? -16.967 9.233 2.369 1.00 98.75 171 THR A O 1
ATOM 1339 N N . LEU A 1 172 ? -15.028 8.781 1.330 1.00 98.69 172 LEU A N 1
ATOM 1340 C CA . LEU A 1 172 ? -15.624 8.328 0.077 1.00 98.69 172 LEU A CA 1
ATOM 1341 C C . LEU A 1 172 ? -15.749 6.809 -0.011 1.00 98.69 172 LEU A C 1
ATOM 1343 O O . LEU A 1 172 ? -16.130 6.337 -1.082 1.00 98.69 172 LEU A O 1
ATOM 1347 N N . GLU A 1 173 ? -15.444 6.059 1.055 1.00 98.50 173 GLU A N 1
ATOM 1348 C CA . GLU A 1 173 ? -15.565 4.596 1.117 1.00 98.50 173 GLU A CA 1
ATOM 1349 C C . GLU A 1 173 ? -14.919 3.924 -0.107 1.00 98.50 173 GLU A C 1
ATOM 1351 O O . GLU A 1 173 ? -15.594 3.384 -0.991 1.00 98.50 173 GLU A O 1
ATOM 1356 N N . CYS A 1 174 ? -13.601 4.054 -0.238 1.00 98.56 174 CYS A N 1
ATOM 1357 C CA . CYS A 1 174 ? -12.872 3.568 -1.407 1.00 98.56 174 CYS A CA 1
ATOM 1358 C C . CYS A 1 174 ? -12.290 2.157 -1.187 1.00 98.56 174 CYS A C 1
ATOM 1360 O O . CYS A 1 174 ? -11.628 1.930 -0.172 1.00 98.56 174 CYS A O 1
ATOM 1362 N N . PRO A 1 175 ? -12.411 1.228 -2.163 1.00 98.44 175 PRO A N 1
ATOM 1363 C CA . PRO A 1 175 ? -11.783 -0.096 -2.114 1.00 98.44 175 PRO A CA 1
ATOM 1364 C C . PRO A 1 175 ? -10.275 -0.004 -2.419 1.00 98.44 175 PRO A C 1
ATOM 1366 O O . PRO A 1 175 ? -9.804 -0.364 -3.506 1.00 98.44 175 PRO A O 1
ATOM 1369 N N . ILE A 1 176 ? -9.501 0.524 -1.467 1.00 98.81 176 ILE A N 1
ATOM 1370 C CA . ILE A 1 176 ? -8.065 0.793 -1.616 1.00 98.81 176 ILE A CA 1
ATOM 1371 C C . ILE A 1 176 ? -7.232 0.206 -0.472 1.00 98.81 176 ILE A C 1
ATOM 1373 O O . ILE A 1 176 ? -7.614 0.243 0.694 1.00 98.81 176 ILE A O 1
ATOM 1377 N N . VAL A 1 177 ? -6.052 -0.309 -0.813 1.00 98.88 177 VAL A N 1
ATOM 1378 C CA . VAL A 1 177 ? -5.015 -0.710 0.141 1.00 98.88 177 VAL A CA 1
ATOM 1379 C C . VAL A 1 177 ? -3.840 0.258 0.023 1.00 98.88 177 VAL A C 1
ATOM 1381 O O . VAL A 1 177 ? -3.124 0.274 -0.980 1.00 98.88 177 VAL A O 1
ATOM 1384 N N . PHE A 1 178 ? -3.628 1.062 1.055 1.00 98.94 178 PHE A N 1
ATOM 1385 C CA . PHE A 1 178 ? -2.419 1.849 1.238 1.00 98.94 178 PHE A CA 1
ATOM 1386 C C . PHE A 1 178 ? -1.313 0.945 1.771 1.00 98.94 178 PHE A C 1
ATOM 1388 O O . PHE A 1 178 ? -1.477 0.294 2.800 1.00 98.94 178 PHE A O 1
ATOM 1395 N N . PHE A 1 179 ? -0.188 0.892 1.067 1.00 98.88 179 PHE A N 1
ATOM 1396 C CA . PHE A 1 179 ? 0.943 0.046 1.422 1.00 98.88 179 PHE A CA 1
ATOM 1397 C C . PHE A 1 179 ? 2.182 0.918 1.642 1.00 98.88 179 PHE A C 1
ATOM 1399 O O . PHE A 1 179 ? 2.890 1.289 0.701 1.00 98.88 179 PHE A O 1
ATOM 1406 N N . CYS A 1 180 ? 2.435 1.250 2.903 1.00 98.75 180 CYS A N 1
ATOM 1407 C CA . CYS A 1 180 ? 3.603 2.006 3.322 1.00 98.75 180 CYS A CA 1
ATOM 1408 C C . CYS A 1 180 ? 4.790 1.063 3.521 1.00 98.75 180 CYS A C 1
ATOM 1410 O O . CYS A 1 180 ? 4.706 0.098 4.280 1.00 98.75 180 CYS A O 1
ATOM 1412 N N . ARG A 1 181 ? 5.914 1.361 2.874 1.00 98.56 181 ARG A N 1
ATOM 1413 C CA . ARG A 1 181 ? 7.207 0.740 3.172 1.00 98.56 181 ARG A CA 1
ATOM 1414 C C . ARG A 1 181 ? 7.944 1.659 4.128 1.00 98.56 181 ARG A C 1
ATOM 1416 O O . ARG A 1 181 ? 8.208 2.798 3.763 1.00 98.56 181 ARG A O 1
ATOM 1423 N N . ASN A 1 182 ? 8.241 1.173 5.322 1.00 98.38 182 ASN A N 1
ATOM 1424 C CA . ASN A 1 182 ? 9.004 1.917 6.309 1.00 98.38 182 ASN A CA 1
ATOM 1425 C C . ASN A 1 182 ? 10.359 1.232 6.490 1.00 98.38 182 ASN A C 1
ATOM 1427 O O . ASN A 1 182 ? 10.453 0.186 7.133 1.00 98.38 182 ASN A O 1
ATOM 1431 N N . ASN A 1 183 ? 11.386 1.798 5.862 1.00 97.88 183 ASN A N 1
ATOM 1432 C CA . ASN A 1 183 ? 12.762 1.293 5.920 1.00 97.88 183 ASN A CA 1
ATOM 1433 C C . ASN A 1 183 ? 13.644 2.088 6.903 1.00 97.88 183 ASN A C 1
ATOM 1435 O O . ASN A 1 183 ? 14.849 1.856 6.991 1.00 97.88 183 ASN A O 1
ATOM 1439 N N . GLY A 1 184 ? 13.054 3.047 7.623 1.00 97.81 184 GLY A N 1
ATOM 1440 C CA . GLY A 1 184 ? 13.753 3.894 8.581 1.00 97.81 184 GLY A CA 1
ATOM 1441 C C . GLY A 1 184 ? 14.391 5.163 8.007 1.00 97.81 184 GLY A C 1
ATOM 1442 O O . GLY A 1 184 ? 14.861 5.969 8.814 1.00 97.81 184 GLY A O 1
ATOM 1443 N N . TYR A 1 185 ? 14.400 5.368 6.682 1.00 98.19 185 TYR A N 1
ATOM 1444 C CA . TYR A 1 185 ? 15.104 6.486 6.048 1.00 98.19 185 TYR A CA 1
ATOM 1445 C C . TYR A 1 185 ? 14.434 7.033 4.781 1.00 98.19 185 TYR A C 1
ATOM 1447 O O . TYR A 1 185 ? 14.215 6.326 3.795 1.00 98.19 185 TYR A O 1
ATOM 1455 N N . ALA A 1 186 ? 14.330 8.361 4.726 1.00 97.19 186 ALA A N 1
ATOM 1456 C CA . ALA A 1 186 ? 14.053 9.109 3.507 1.00 97.19 186 ALA A CA 1
ATOM 1457 C C . ALA A 1 186 ? 15.341 9.775 3.003 1.00 97.19 186 ALA A C 1
ATOM 1459 O O . ALA A 1 186 ? 15.726 10.842 3.481 1.00 97.19 186 ALA A O 1
ATOM 1460 N N . ILE A 1 187 ? 16.013 9.142 2.037 1.00 97.12 187 ILE A N 1
ATOM 1461 C CA . ILE A 1 187 ? 17.340 9.540 1.531 1.00 97.12 187 ILE A CA 1
ATOM 1462 C C . ILE A 1 187 ? 18.396 9.497 2.650 1.00 97.12 187 ILE A C 1
ATOM 1464 O O . ILE A 1 187 ? 19.046 8.473 2.831 1.00 97.12 187 ILE A O 1
ATOM 1468 N N . SER A 1 188 ? 18.566 10.583 3.404 1.00 97.56 188 SER A N 1
ATOM 1469 C CA . SER A 1 188 ? 19.487 10.689 4.544 1.00 97.56 188 SER A CA 1
ATOM 1470 C C . SER A 1 188 ? 18.770 10.964 5.864 1.00 97.56 188 SER A C 1
ATOM 1472 O O . SER A 1 188 ? 19.403 10.939 6.915 1.00 97.56 188 SER A O 1
ATOM 1474 N N . THR A 1 189 ? 17.469 11.253 5.821 1.00 98.19 189 THR A N 1
ATOM 1475 C CA . THR A 1 189 ? 16.684 11.655 6.987 1.00 98.19 189 THR A CA 1
ATOM 1476 C C . THR A 1 189 ? 16.168 10.417 7.720 1.00 98.19 189 THR A C 1
ATOM 1478 O O . THR A 1 189 ? 15.352 9.688 7.147 1.00 98.19 189 THR A O 1
ATOM 1481 N N . PRO A 1 190 ? 16.604 10.161 8.968 1.00 98.56 190 PRO A N 1
ATOM 1482 C CA . PRO A 1 190 ? 16.082 9.063 9.771 1.00 98.56 190 PRO A CA 1
ATOM 1483 C C . PRO A 1 190 ? 14.647 9.342 10.237 1.00 98.56 190 PRO A C 1
ATOM 1485 O O . PRO A 1 190 ? 14.223 10.491 10.383 1.00 98.56 190 PRO A O 1
ATOM 1488 N N . THR A 1 191 ? 13.897 8.288 10.563 1.00 98.44 191 THR A N 1
ATOM 1489 C CA . THR A 1 191 ? 12.494 8.409 11.011 1.00 98.44 191 THR A CA 1
ATOM 1490 C C . THR A 1 191 ? 12.293 9.264 12.263 1.00 98.44 191 THR A C 1
ATOM 1492 O O . THR A 1 191 ? 11.245 9.893 12.394 1.00 98.44 191 THR A O 1
ATOM 1495 N N . SER A 1 192 ? 13.299 9.381 13.138 1.00 98.00 192 SER A N 1
ATOM 1496 C CA . SER A 1 192 ? 13.282 10.274 14.312 1.00 98.00 192 SER A CA 1
ATOM 1497 C C . SER A 1 192 ? 13.143 11.764 13.968 1.00 98.00 192 SER A C 1
ATOM 1499 O O . SER A 1 192 ? 12.674 12.557 14.793 1.00 98.00 192 SER A O 1
ATOM 1501 N N . GLU A 1 193 ? 13.569 12.144 12.763 1.00 98.50 193 GLU A N 1
ATOM 1502 C CA . GLU A 1 193 ? 13.430 13.489 12.194 1.00 98.50 193 GLU A CA 1
ATOM 1503 C C . GLU A 1 193 ? 12.236 13.594 11.237 1.00 98.50 193 GLU A C 1
ATOM 1505 O O . GLU A 1 193 ? 11.802 14.697 10.920 1.00 98.50 193 GLU A O 1
ATOM 1510 N N . GLN A 1 194 ? 11.670 12.460 10.812 1.00 98.56 194 GLN A N 1
ATOM 1511 C CA . GLN A 1 194 ? 10.519 12.408 9.913 1.00 98.56 194 GLN A CA 1
ATOM 1512 C C . GLN A 1 194 ? 9.188 12.544 10.666 1.00 98.56 194 GLN A C 1
ATOM 1514 O O . GLN A 1 194 ? 8.277 13.236 10.218 1.00 98.56 194 GLN A O 1
ATOM 1519 N N . TYR A 1 195 ? 9.044 11.870 11.811 1.00 98.38 195 TYR A N 1
ATOM 1520 C CA . TYR A 1 195 ? 7.825 11.905 12.619 1.00 98.38 195 TYR A CA 1
ATOM 1521 C C . TYR A 1 195 ? 8.097 11.557 14.088 1.00 98.38 195 TYR A C 1
ATOM 1523 O O . TYR A 1 195 ? 9.159 11.063 14.452 1.00 98.38 195 TYR A O 1
ATOM 1531 N N . ARG A 1 196 ? 7.108 11.814 14.954 1.00 98.31 196 ARG A N 1
ATOM 1532 C CA . ARG A 1 196 ? 7.182 11.525 16.403 1.00 98.31 196 ARG A CA 1
ATOM 1533 C C . ARG A 1 196 ? 6.103 10.576 16.923 1.00 98.31 196 ARG A C 1
ATOM 1535 O O . ARG A 1 196 ? 6.164 10.176 18.080 1.00 98.31 196 ARG A O 1
ATOM 1542 N N . GLY A 1 197 ? 5.122 10.240 16.088 1.00 97.56 197 GLY A N 1
ATOM 1543 C CA . GLY A 1 197 ? 4.141 9.204 16.399 1.00 97.56 197 GLY A CA 1
ATOM 1544 C C . GLY A 1 197 ? 4.718 7.799 16.228 1.00 97.56 197 GLY A C 1
ATOM 1545 O O . GLY A 1 197 ? 5.856 7.620 15.793 1.00 97.56 197 GLY A O 1
ATOM 1546 N N . ASP A 1 198 ? 3.896 6.800 16.522 1.00 98.00 198 ASP A N 1
ATOM 1547 C CA . ASP A 1 198 ? 4.214 5.390 16.314 1.00 98.00 198 ASP A CA 1
ATOM 1548 C C . ASP A 1 198 ? 4.105 5.000 14.826 1.00 98.00 198 ASP A C 1
ATOM 1550 O O . ASP A 1 198 ? 3.169 4.328 14.390 1.00 98.00 198 ASP A O 1
ATOM 1554 N N . GLY A 1 199 ? 5.057 5.466 14.015 1.00 98.31 199 GLY A N 1
ATOM 1555 C CA . GLY A 1 199 ? 5.121 5.157 12.586 1.00 98.31 199 GLY A CA 1
ATOM 1556 C C . GLY A 1 199 ? 3.921 5.664 11.784 1.00 98.31 199 GLY A C 1
ATOM 1557 O O . GLY A 1 199 ? 3.254 6.643 12.138 1.00 98.31 199 GLY A O 1
ATOM 1558 N N . ILE A 1 200 ? 3.667 5.006 10.656 1.00 98.75 200 ILE A N 1
ATOM 1559 C CA . ILE A 1 200 ? 2.576 5.340 9.740 1.00 98.75 200 ILE A CA 1
ATOM 1560 C C . ILE A 1 200 ? 1.302 4.567 10.090 1.00 98.75 200 ILE A C 1
ATOM 1562 O O . ILE A 1 200 ? 0.219 5.143 9.999 1.00 98.75 200 ILE A O 1
ATOM 1566 N N . ALA A 1 201 ? 1.399 3.316 10.561 1.00 98.69 201 ALA A N 1
ATOM 1567 C CA . ALA A 1 201 ? 0.228 2.512 10.930 1.00 98.69 201 ALA A CA 1
ATOM 1568 C C . ALA A 1 201 ? -0.678 3.221 11.953 1.00 98.69 201 ALA A C 1
ATOM 1570 O O . ALA A 1 201 ? -1.901 3.212 11.791 1.00 98.69 201 ALA A O 1
ATOM 1571 N N . ALA A 1 202 ? -0.087 3.904 12.944 1.00 98.62 202 ALA A N 1
ATOM 1572 C CA . ALA A 1 202 ? -0.819 4.628 13.985 1.00 98.62 202 ALA A CA 1
ATOM 1573 C C . ALA A 1 202 ? -1.572 5.866 13.475 1.00 98.62 202 ALA A C 1
ATOM 1575 O O . ALA A 1 202 ? -2.463 6.366 14.158 1.00 98.62 202 ALA A O 1
ATOM 1576 N N . ARG A 1 203 ? -1.264 6.355 12.266 1.00 98.69 203 ARG A N 1
ATOM 1577 C CA . ARG A 1 203 ? -2.008 7.460 11.645 1.00 98.69 203 ARG A CA 1
ATOM 1578 C C . ARG A 1 203 ? -3.372 7.001 11.132 1.00 98.69 203 ARG A C 1
ATOM 1580 O O . ARG A 1 203 ? -4.324 7.768 11.196 1.00 98.69 203 ARG A O 1
ATOM 1587 N N . GLY A 1 204 ? -3.474 5.765 10.636 1.00 98.69 204 GLY A N 1
ATOM 1588 C CA . GLY A 1 204 ? -4.680 5.267 9.967 1.00 98.69 204 GLY A CA 1
ATOM 1589 C C . GLY A 1 204 ? -5.961 5.318 10.815 1.00 98.69 204 GLY A C 1
ATOM 1590 O O . GLY A 1 204 ? -6.942 5.877 10.322 1.00 98.69 204 GLY A O 1
ATOM 1591 N N . PRO A 1 205 ? -5.973 4.863 12.086 1.00 98.62 205 PRO A N 1
ATOM 1592 C CA . PRO A 1 205 ? -7.172 4.926 12.924 1.00 98.62 205 PRO A CA 1
ATOM 1593 C C . PRO A 1 205 ? -7.735 6.343 13.088 1.00 98.62 205 PRO A C 1
ATOM 1595 O O . PRO A 1 205 ? -8.949 6.507 13.136 1.00 98.62 205 PRO A O 1
ATOM 1598 N N . GLY A 1 206 ? -6.878 7.373 13.087 1.00 98.44 206 GLY A N 1
ATOM 1599 C CA . GLY A 1 206 ? -7.307 8.775 13.152 1.00 98.44 206 GLY A CA 1
ATOM 1600 C C . GLY A 1 206 ? -8.123 9.246 11.939 1.00 98.44 206 GLY A C 1
ATOM 1601 O O . GLY A 1 206 ? -8.860 10.219 12.048 1.00 98.44 206 GLY A O 1
ATOM 1602 N N . TYR A 1 207 ? -8.029 8.544 10.807 1.00 98.69 207 TYR A N 1
ATOM 1603 C CA . TYR A 1 207 ? -8.847 8.763 9.608 1.00 98.69 207 TYR A CA 1
ATOM 1604 C C . TYR A 1 207 ? -9.990 7.742 9.472 1.00 98.69 207 TYR A C 1
ATOM 1606 O O . TYR A 1 207 ? -10.725 7.789 8.492 1.00 98.69 207 TYR A O 1
ATOM 1614 N N . GLY A 1 208 ? -10.120 6.781 10.394 1.00 98.25 208 GLY A N 1
ATOM 1615 C CA . GLY A 1 208 ? -11.043 5.649 10.250 1.00 98.25 208 GLY A CA 1
ATOM 1616 C C . GLY A 1 208 ? -10.544 4.533 9.319 1.00 98.25 208 GLY A C 1
ATOM 1617 O O . GLY A 1 208 ? -11.341 3.725 8.853 1.00 98.25 208 GLY A O 1
ATOM 1618 N N . LEU A 1 209 ? -9.238 4.466 9.032 1.00 98.62 209 LEU A N 1
ATOM 1619 C CA . LEU A 1 209 ? -8.639 3.379 8.247 1.00 98.62 209 LEU A CA 1
ATOM 1620 C C . LEU A 1 209 ? -8.343 2.182 9.150 1.00 98.62 209 LEU A C 1
ATOM 1622 O O . LEU A 1 209 ? -7.778 2.338 10.236 1.00 98.62 209 LEU A O 1
ATOM 1626 N N . LEU A 1 210 ? -8.627 0.975 8.659 1.00 98.56 210 LEU A N 1
ATOM 1627 C CA . LEU A 1 210 ? -8.154 -0.243 9.311 1.00 98.56 210 LEU A CA 1
ATOM 1628 C C . LEU A 1 210 ? -6.663 -0.434 9.028 1.00 98.56 210 LEU A C 1
ATOM 1630 O O . LEU A 1 210 ? -6.258 -0.622 7.879 1.00 98.56 210 LEU A O 1
ATOM 1634 N N . SER A 1 211 ? -5.857 -0.396 10.088 1.00 98.81 211 SER A N 1
ATOM 1635 C CA . SER A 1 211 ? -4.397 -0.419 10.007 1.00 98.81 211 SER A CA 1
ATOM 1636 C C . SER A 1 211 ? -3.785 -1.696 10.565 1.00 98.81 211 SER A C 1
ATOM 1638 O O . SER A 1 211 ? -4.230 -2.218 11.585 1.00 98.81 211 SER A O 1
ATOM 1640 N N . ILE A 1 212 ? -2.693 -2.140 9.949 1.00 98.88 212 ILE A N 1
ATOM 1641 C CA . ILE A 1 212 ? -1.824 -3.202 10.458 1.00 98.88 212 ILE A CA 1
ATOM 1642 C C . ILE A 1 212 ? -0.356 -2.867 10.177 1.00 98.88 212 ILE A C 1
ATOM 1644 O O . ILE A 1 212 ? -0.029 -2.255 9.158 1.00 98.88 212 ILE A O 1
ATOM 1648 N N . ARG A 1 213 ? 0.536 -3.295 11.072 1.00 98.88 213 ARG A N 1
ATOM 1649 C CA . ARG A 1 213 ? 1.984 -3.287 10.855 1.00 98.88 213 ARG A CA 1
ATOM 1650 C C . ARG A 1 213 ? 2.484 -4.715 10.667 1.00 98.88 213 ARG A C 1
ATOM 1652 O O . ARG A 1 213 ? 2.084 -5.610 11.408 1.00 98.88 213 ARG A O 1
ATOM 1659 N N . VAL A 1 214 ? 3.350 -4.935 9.684 1.00 98.81 214 VAL A N 1
ATOM 1660 C CA . VAL A 1 214 ? 3.865 -6.263 9.317 1.00 98.81 214 VAL A CA 1
ATOM 1661 C C . VAL A 1 214 ? 5.386 -6.264 9.217 1.00 98.81 214 VAL A C 1
ATOM 1663 O O . VAL A 1 214 ? 5.998 -5.236 8.915 1.00 98.81 214 VAL A O 1
ATOM 1666 N N . ASP A 1 215 ? 5.995 -7.423 9.454 1.00 98.69 215 ASP A N 1
ATOM 1667 C CA . ASP A 1 215 ? 7.399 -7.669 9.136 1.00 98.69 215 ASP A CA 1
ATOM 1668 C C . ASP A 1 215 ? 7.538 -7.732 7.609 1.00 98.69 215 ASP A C 1
ATOM 1670 O O . ASP A 1 215 ? 7.074 -8.667 6.959 1.00 98.69 215 ASP A O 1
ATOM 1674 N N . GLY A 1 216 ? 8.131 -6.699 7.014 1.00 98.25 216 GLY A N 1
ATOM 1675 C CA . GLY A 1 216 ? 8.323 -6.584 5.569 1.00 98.25 216 GLY A CA 1
ATOM 1676 C C . GLY A 1 216 ? 9.369 -7.546 5.007 1.00 98.25 216 GLY A C 1
ATOM 1677 O O . GLY A 1 216 ? 9.405 -7.745 3.793 1.00 98.25 216 GLY A O 1
ATOM 1678 N N . ASN A 1 217 ? 10.184 -8.164 5.868 1.00 98.12 217 ASN A N 1
ATOM 1679 C CA . ASN A 1 217 ? 11.148 -9.196 5.488 1.00 98.12 217 ASN A CA 1
ATOM 1680 C C . ASN A 1 217 ? 10.540 -10.607 5.559 1.00 98.12 217 ASN A C 1
ATOM 1682 O O . ASN A 1 217 ? 11.149 -11.576 5.102 1.00 98.12 217 ASN A O 1
ATOM 1686 N N . ASP A 1 218 ? 9.318 -10.720 6.078 1.00 98.44 218 ASP A N 1
ATOM 1687 C CA . ASP A 1 218 ? 8.514 -11.930 6.061 1.00 98.44 218 ASP A CA 1
ATOM 1688 C C . ASP A 1 218 ? 7.496 -11.885 4.908 1.00 98.44 218 ASP A C 1
ATOM 1690 O O . ASP A 1 218 ? 6.439 -11.249 4.970 1.00 98.44 218 ASP A O 1
ATOM 1694 N N . VAL A 1 219 ? 7.805 -12.610 3.829 1.00 98.06 219 VAL A N 1
ATOM 1695 C CA . VAL A 1 219 ? 6.947 -12.665 2.636 1.00 98.06 219 VAL A CA 1
ATOM 1696 C C . VAL A 1 219 ? 5.554 -13.239 2.923 1.00 98.06 219 VAL A C 1
ATOM 1698 O O . VAL A 1 219 ? 4.594 -12.849 2.255 1.00 98.06 219 VAL A O 1
ATOM 1701 N N . PHE A 1 220 ? 5.410 -14.135 3.904 1.00 98.56 220 PHE A N 1
ATOM 1702 C CA . PHE A 1 220 ? 4.116 -14.718 4.259 1.00 98.56 220 PHE A CA 1
ATOM 1703 C C . PHE A 1 220 ? 3.282 -13.753 5.096 1.00 98.56 220 PHE A C 1
ATOM 1705 O O . PHE A 1 220 ? 2.084 -13.627 4.840 1.00 98.56 220 PHE A O 1
ATOM 1712 N N . ALA A 1 221 ? 3.904 -12.995 6.002 1.00 98.69 221 ALA A N 1
ATOM 1713 C CA . ALA A 1 221 ? 3.222 -11.936 6.743 1.00 98.69 221 ALA A CA 1
ATOM 1714 C C . ALA A 1 221 ? 2.678 -10.849 5.803 1.00 98.69 221 ALA A C 1
ATOM 1716 O O . ALA A 1 221 ? 1.494 -10.499 5.864 1.00 98.69 221 ALA A O 1
ATOM 1717 N N . VAL A 1 222 ? 3.510 -10.378 4.865 1.00 98.69 222 VAL A N 1
ATOM 1718 C CA . VAL A 1 222 ? 3.096 -9.422 3.826 1.00 98.69 222 VAL A CA 1
ATOM 1719 C C . VAL A 1 222 ? 1.974 -10.000 2.962 1.00 98.69 222 VAL A C 1
ATOM 1721 O O . VAL A 1 222 ? 0.992 -9.305 2.676 1.00 98.69 222 VAL A O 1
ATOM 1724 N N . TYR A 1 223 ? 2.088 -11.267 2.553 1.00 98.62 223 TYR A N 1
ATOM 1725 C CA . TYR A 1 223 ? 1.072 -11.939 1.746 1.00 98.62 223 TYR A CA 1
ATOM 1726 C C . TYR A 1 223 ? -0.274 -12.031 2.474 1.00 98.62 223 TYR A C 1
ATOM 1728 O O . TYR A 1 223 ? -1.292 -11.641 1.901 1.00 98.62 223 TYR A O 1
ATOM 1736 N N . ASN A 1 224 ? -0.289 -12.494 3.726 1.00 98.75 224 ASN A N 1
ATOM 1737 C CA . ASN A 1 224 ? -1.505 -12.645 4.525 1.00 98.75 224 ASN A CA 1
ATOM 1738 C C . ASN A 1 224 ? -2.223 -11.312 4.719 1.00 98.75 224 ASN A C 1
ATOM 1740 O O . ASN A 1 224 ? -3.406 -11.204 4.386 1.00 98.75 224 ASN A O 1
ATOM 1744 N N . ALA A 1 225 ? -1.499 -10.286 5.176 1.00 98.81 225 ALA A N 1
ATOM 1745 C CA . ALA A 1 225 ? -2.068 -8.962 5.398 1.00 98.81 225 ALA A CA 1
ATOM 1746 C C . ALA A 1 225 ? -2.626 -8.362 4.101 1.00 98.81 225 ALA A C 1
ATOM 1748 O O . ALA A 1 225 ? -3.747 -7.860 4.078 1.00 98.81 225 ALA A O 1
ATOM 1749 N N . THR A 1 226 ? -1.888 -8.478 2.992 1.00 98.75 226 THR A N 1
ATOM 1750 C CA . THR A 1 226 ? -2.335 -7.964 1.688 1.00 98.75 226 THR A CA 1
ATOM 1751 C C . THR A 1 226 ? -3.546 -8.732 1.161 1.00 98.75 226 THR A C 1
ATOM 1753 O O . THR A 1 226 ? -4.474 -8.125 0.622 1.00 98.75 226 THR A O 1
ATOM 1756 N N . ARG A 1 227 ? -3.564 -10.064 1.306 1.00 98.50 227 ARG A N 1
ATOM 1757 C CA . ARG A 1 227 ? -4.676 -10.921 0.874 1.00 98.50 227 ARG A CA 1
ATOM 1758 C C . ARG A 1 227 ? -5.955 -10.562 1.620 1.00 98.50 227 ARG A C 1
ATOM 1760 O O . ARG A 1 227 ? -6.992 -10.396 0.978 1.00 98.50 227 ARG A O 1
ATOM 1767 N N . GLU A 1 228 ? -5.870 -10.409 2.937 1.00 98.75 228 GLU A N 1
ATOM 1768 C CA . GLU A 1 228 ? -7.026 -10.078 3.767 1.00 98.75 228 GLU A CA 1
ATOM 1769 C C . GLU A 1 228 ? -7.503 -8.640 3.542 1.00 98.75 228 GLU A C 1
ATOM 1771 O O . GLU A 1 228 ? -8.691 -8.424 3.299 1.00 98.75 228 GLU A O 1
ATOM 1776 N N . ALA A 1 229 ? -6.585 -7.668 3.491 1.00 98.69 229 ALA A N 1
ATOM 1777 C CA . ALA A 1 229 ? -6.914 -6.284 3.155 1.00 98.69 229 ALA A CA 1
ATOM 1778 C C . ALA A 1 229 ? -7.601 -6.187 1.786 1.00 98.69 229 ALA A C 1
ATOM 1780 O O . ALA A 1 229 ? -8.628 -5.532 1.655 1.00 98.69 229 ALA A O 1
ATOM 1781 N N . ARG A 1 230 ? -7.105 -6.900 0.764 1.00 98.38 230 ARG A N 1
ATOM 1782 C CA . ARG A 1 230 ? -7.739 -6.946 -0.565 1.00 98.38 230 ARG A CA 1
ATOM 1783 C C . ARG A 1 230 ? -9.115 -7.604 -0.528 1.00 98.38 230 ARG A C 1
ATOM 1785 O O . ARG A 1 230 ? -10.008 -7.163 -1.247 1.00 98.38 230 ARG A O 1
ATOM 1792 N N . ARG A 1 231 ? -9.296 -8.681 0.242 1.00 98.50 231 ARG A N 1
ATOM 1793 C CA . ARG A 1 231 ? -10.594 -9.359 0.376 1.00 98.50 231 ARG A CA 1
ATOM 1794 C C . ARG A 1 231 ? -11.633 -8.403 0.959 1.00 98.50 231 ARG A C 1
ATOM 1796 O O . ARG A 1 231 ? -12.702 -8.247 0.374 1.00 98.50 231 ARG A O 1
ATOM 1803 N N . ARG A 1 232 ? -11.294 -7.749 2.068 1.00 98.44 232 ARG A N 1
ATOM 1804 C CA . ARG A 1 232 ? -12.192 -6.840 2.783 1.00 98.44 232 ARG A CA 1
ATOM 1805 C C . ARG A 1 232 ? -12.398 -5.516 2.063 1.00 98.44 232 ARG A C 1
ATOM 1807 O O . ARG A 1 232 ? -13.535 -5.094 1.947 1.00 98.44 232 ARG A O 1
ATOM 1814 N N . ALA A 1 233 ? -11.357 -4.905 1.496 1.00 98.00 233 ALA A N 1
ATOM 1815 C CA . ALA A 1 233 ? -11.490 -3.646 0.757 1.00 98.00 233 ALA A CA 1
ATOM 1816 C C . ALA A 1 233 ? -12.514 -3.751 -0.383 1.00 98.00 233 ALA A C 1
ATOM 1818 O O . ALA A 1 233 ? -13.321 -2.847 -0.562 1.00 98.00 233 ALA A O 1
ATOM 1819 N N . VAL A 1 234 ? -12.514 -4.871 -1.118 1.00 97.50 234 VAL A N 1
ATOM 1820 C CA . VAL A 1 234 ? -13.490 -5.124 -2.193 1.00 97.50 234 VAL A CA 1
ATOM 1821 C C . VAL A 1 234 ? -14.892 -5.403 -1.646 1.00 97.50 234 VAL A C 1
ATOM 1823 O O . VAL A 1 234 ? -15.865 -4.969 -2.249 1.00 97.50 234 VAL A O 1
ATOM 1826 N N . ALA A 1 235 ? -15.010 -6.140 -0.538 1.00 97.69 235 ALA A N 1
ATOM 1827 C CA . ALA A 1 235 ? -16.307 -6.524 0.025 1.00 97.69 235 ALA A CA 1
ATOM 1828 C C . ALA A 1 235 ? -16.998 -5.385 0.795 1.00 97.69 235 ALA A C 1
ATOM 1830 O O . ALA A 1 235 ? -18.221 -5.296 0.797 1.00 97.69 235 ALA A O 1
ATOM 1831 N N . GLU A 1 236 ? -16.215 -4.537 1.458 1.00 97.62 236 GLU A N 1
ATOM 1832 C CA . GLU A 1 236 ? -16.685 -3.530 2.415 1.00 97.62 236 GLU A CA 1
ATOM 1833 C C . GLU A 1 236 ? -16.575 -2.102 1.859 1.00 97.62 236 GLU A C 1
ATOM 1835 O O . GLU A 1 236 ? -17.035 -1.175 2.511 1.00 97.62 236 GLU A O 1
ATOM 1840 N N . ASN A 1 237 ? -15.969 -1.905 0.676 1.00 97.94 237 ASN A N 1
ATOM 1841 C CA . ASN A 1 237 ? -15.648 -0.580 0.123 1.00 97.94 237 ASN A CA 1
ATOM 1842 C C . ASN A 1 237 ? -14.930 0.319 1.145 1.00 97.94 237 ASN A C 1
ATOM 1844 O O . ASN A 1 237 ? -15.246 1.486 1.328 1.00 97.94 237 ASN A O 1
ATOM 1848 N N . GLN A 1 238 ? -13.939 -0.247 1.823 1.00 96.31 238 GLN A N 1
ATOM 1849 C CA . GLN A 1 238 ? -13.256 0.378 2.950 1.00 96.31 238 GLN A CA 1
ATOM 1850 C C . GLN A 1 238 ? -11.747 0.417 2.703 1.00 96.31 238 GLN A C 1
ATOM 1852 O O . GLN A 1 238 ? -11.186 -0.584 2.236 1.00 96.31 238 GLN A O 1
ATOM 1857 N N . PRO A 1 239 ? -11.061 1.514 3.064 1.00 98.56 239 PRO A N 1
ATOM 1858 C CA . PRO A 1 239 ? -9.619 1.590 2.941 1.00 98.56 239 PRO A CA 1
ATOM 1859 C C . PRO A 1 239 ? -8.887 0.809 4.040 1.00 98.56 239 PRO A C 1
ATOM 1861 O O . PRO A 1 239 ? -9.270 0.817 5.211 1.00 98.56 239 PRO A O 1
ATOM 1864 N N . PHE A 1 240 ? -7.771 0.192 3.659 1.00 98.88 240 PHE A N 1
ATOM 1865 C CA . PHE A 1 240 ? -6.846 -0.485 4.569 1.00 98.88 240 PHE A CA 1
ATOM 1866 C C . PHE A 1 240 ? -5.458 0.139 4.481 1.00 98.88 240 PHE A C 1
ATOM 1868 O O . PHE A 1 240 ? -5.014 0.505 3.393 1.00 98.88 240 PHE A O 1
ATOM 1875 N N . LEU A 1 241 ? -4.752 0.210 5.606 1.00 98.94 241 LEU A N 1
ATOM 1876 C CA . LEU A 1 241 ? -3.364 0.652 5.684 1.00 98.94 241 LEU A CA 1
ATOM 1877 C C . LEU A 1 241 ? -2.473 -0.485 6.189 1.00 98.94 241 LEU A C 1
ATOM 1879 O O . LEU A 1 241 ? -2.658 -1.000 7.288 1.00 98.94 241 LEU A O 1
ATOM 1883 N N . ILE A 1 242 ? -1.475 -0.849 5.393 1.00 98.94 242 ILE A N 1
ATOM 1884 C CA . ILE A 1 242 ? -0.423 -1.794 5.764 1.00 98.94 242 ILE A CA 1
ATOM 1885 C C . ILE A 1 242 ? 0.886 -1.015 5.854 1.00 98.94 242 ILE A C 1
ATOM 1887 O O . ILE A 1 242 ? 1.325 -0.430 4.865 1.00 98.94 242 ILE A O 1
ATOM 1891 N N . GLU A 1 243 ? 1.522 -1.022 7.023 1.00 98.88 243 GLU A N 1
ATOM 1892 C CA . GLU A 1 243 ? 2.901 -0.561 7.195 1.00 98.88 243 GLU A CA 1
ATOM 1893 C C . GLU A 1 243 ? 3.840 -1.769 7.262 1.00 98.88 243 GLU A C 1
ATOM 1895 O O . GLU A 1 243 ? 3.823 -2.528 8.229 1.00 98.88 243 GLU A O 1
ATOM 1900 N N . ALA A 1 244 ? 4.653 -1.963 6.227 1.00 98.75 244 ALA A N 1
ATOM 1901 C CA . ALA A 1 244 ? 5.663 -3.011 6.179 1.00 98.75 244 ALA A CA 1
ATOM 1902 C C . ALA A 1 244 ? 7.019 -2.461 6.634 1.00 98.75 244 ALA A C 1
ATOM 1904 O O . ALA A 1 244 ? 7.598 -1.599 5.966 1.00 98.75 244 ALA A O 1
ATOM 1905 N N . MET A 1 245 ? 7.517 -2.977 7.758 1.00 98.56 245 MET A N 1
ATOM 1906 C CA . MET A 1 245 ? 8.816 -2.610 8.330 1.00 98.56 245 MET A CA 1
ATOM 1907 C C . MET A 1 245 ? 9.932 -3.386 7.628 1.00 98.56 245 MET A C 1
ATOM 1909 O O . MET A 1 245 ? 9.847 -4.607 7.533 1.00 98.56 245 MET A O 1
ATOM 1913 N N . THR A 1 246 ? 10.976 -2.726 7.135 1.00 96.81 246 THR A N 1
ATOM 1914 C CA . THR A 1 246 ? 12.035 -3.396 6.354 1.00 96.81 246 THR A CA 1
ATOM 1915 C C . THR A 1 246 ? 13.403 -2.733 6.539 1.00 96.81 246 THR A C 1
ATOM 1917 O O . THR A 1 246 ? 13.510 -1.731 7.245 1.00 96.81 246 THR A O 1
ATOM 1920 N N . TYR A 1 247 ? 14.441 -3.325 5.943 1.00 90.38 247 TYR A N 1
ATOM 1921 C CA . TYR A 1 247 ? 15.801 -2.794 5.833 1.00 90.38 247 TYR A CA 1
ATOM 1922 C C . TYR A 1 247 ? 16.536 -3.479 4.677 1.00 90.38 247 TYR A C 1
ATOM 1924 O O . TYR A 1 247 ? 16.372 -4.716 4.550 1.00 90.38 247 TYR A O 1
#

Radius of gyration: 20.52 Å; chains: 1; bounding box: 55×43×64 Å

Secondary structure (DSSP, 8-state):
--------TT------SS--------TT-S-EE-SB-TTS-BS-GGG-----HHHHHHHHHHHHHHHHHHTTSSS--HHHHHTT--HHHHHHHHHT-TT-TTTT-S-TT---BGGGTBPPP-SSTTTHHHHHHHHHHHHHHTT-S--EEEEEETTGGGSHHHHHHHHHHHHTT--EEEEEEE-SEETTEEHHHH-SSSTTGGGGGGGT-EEEEEETT-HHHHHHHHHHHHHHHHHHT--EEEEEE--

Foldseek 3Di:
DPDDADPDPPDHDGDDPDDDDDDFPQVPFFDADFQADPVRHGPDPVLFPPDDPVVVVLLVCLVVVVVVVCVVPPPADSLCSSLVNDPVQLVCQQVCDPPHPVNNPDHRNQDDDVPSPRHGDDDPALPVLLVQQVVQLVCVVVLPLFEGEDEHELLSCLDPSVVVNLLSQAVSLGLYEYEYEYAQDDPNDGVVRRDDHNGDQVVNVVSPAAGHEHALVRPSRVVSQVVVSSVCSSVRSGYHYYYHYHD

Sequence (247 aa):
SPEERPQFPGASAEFAERLEFIQPQVLAGIPVYRVMDRQGQVIRDSEDPQLPKEQVLKLYKTMTLLNTMDRILYESQRVLLYRGYPLELFMAQCYGNARDPGKGRQMPVHYGCPERHFVTISSPLATQIPQAVGAAYAIKRADASRAVVCYFGEGAASEGDAHAGFNFAATLECPIVFFCRNNGYAISTPTSEQYRGDGIAARGPGYGLLSIRVDGNDVFAVYNATREARRRAVAENQPFLIEAMTY

InterPro domains:
  IPR001017 Dehydrogenase, E1 component [PF00676] (74-247)
  IPR029061 Thiamin diphosphate-binding fold [SSF52518] (27-247)
  IPR050771 Alpha-ketoacid dehydrogenase complex E1 component [PTHR43380] (79-247)

pLDDT: mean 95.16, std 7.61, range [48.69, 98.94]